Protein AF-0000000085119183 (afdb_homodimer)

InterPro domains:
  IPR004375 NanQ anomerase/TabA/YiaL family [PF04074] (3-161)
  IPR004375 NanQ anomerase/TabA/YiaL family [PTHR34986] (3-162)
  IPR004375 NanQ anomerase/TabA/YiaL family [TIGR00022] (57-162)
  IPR037012 NanQ anomerase/TabA/YiaL superfamily [G3DSA:2.60.120.370] (2-162)

Structure (mmCIF, N/CA/C/O backbone):
data_AF-0000000085119183-model_v1
#
loop_
_entity.id
_entity.type
_entity.pdbx_description
1 polymer 'YhcH/YjgK/YiaL family protein'
#
loop_
_atom_site.group_PDB
_atom_site.id
_atom_site.type_symbol
_atom_site.label_atom_id
_atom_site.label_alt_id
_atom_site.label_comp_id
_atom_site.label_asym_id
_atom_site.label_entity_id
_atom_site.label_seq_id
_atom_site.pdbx_PDB_ins_code
_atom_site.Cartn_x
_atom_site.Cartn_y
_atom_site.Cartn_z
_atom_site.occupancy
_atom_site.B_iso_or_equiv
_atom_site.auth_seq_id
_atom_site.auth_comp_id
_atom_site.auth_asym_id
_atom_site.auth_atom_id
_atom_site.pdbx_PDB_model_num
ATOM 1 N N . MET A 1 1 ? -7.84 -1.041 -0.217 1 66.88 1 MET A N 1
ATOM 2 C CA . MET A 1 1 ? -6.852 -0.739 -1.251 1 66.88 1 MET A CA 1
ATOM 3 C C . MET A 1 1 ? -6.176 0.602 -0.984 1 66.88 1 MET A C 1
ATOM 5 O O . MET A 1 1 ? -6.852 1.617 -0.808 1 66.88 1 MET A O 1
ATOM 9 N N . ALA A 1 2 ? -4.898 0.404 -0.8 1 82.25 2 ALA A N 1
ATOM 10 C CA . ALA A 1 2 ? -4.172 1.622 -0.453 1 82.25 2 ALA A CA 1
ATOM 11 C C . ALA A 1 2 ? -2.967 1.82 -1.368 1 82.25 2 ALA A C 1
ATOM 13 O O . ALA A 1 2 ? -2.549 0.892 -2.064 1 82.25 2 ALA A O 1
ATOM 14 N N . ILE A 1 3 ? -2.699 3.092 -1.597 1 92.38 3 ILE A N 1
ATOM 15 C CA . ILE A 1 3 ? -1.492 3.533 -2.287 1 92.38 3 ILE A CA 1
ATOM 16 C C . ILE A 1 3 ? -0.593 4.297 -1.318 1 92.38 3 ILE A C 1
ATOM 18 O O . ILE A 1 3 ? -1.07 5.141 -0.553 1 92.38 3 ILE A O 1
ATOM 22 N N . PHE A 1 4 ? 0.653 3.982 -1.312 1 95.94 4 PHE A N 1
ATOM 23 C CA . PHE A 1 4 ? 1.51 4.727 -0.396 1 95.94 4 PHE A CA 1
ATOM 24 C C . PHE A 1 4 ? 2.941 4.781 -0.918 1 95.94 4 PHE A C 1
ATOM 26 O O . PHE A 1 4 ? 3.361 3.914 -1.685 1 95.94 4 PHE A O 1
ATOM 33 N N . GLY A 1 5 ? 3.664 5.816 -0.527 1 94.12 5 GLY A N 1
ATOM 34 C CA . GLY A 1 5 ? 5.055 6.016 -0.91 1 94.12 5 GLY A CA 1
ATOM 35 C C . GLY A 1 5 ? 5.438 7.477 -1.027 1 94.12 5 GLY A C 1
ATOM 36 O O . GLY A 1 5 ? 4.754 8.352 -0.487 1 94.12 5 GLY A O 1
ATOM 37 N N . LYS A 1 6 ? 6.617 7.715 -1.656 1 93.12 6 LYS A N 1
ATOM 38 C CA . LYS A 1 6 ? 7.066 9.086 -1.878 1 93.12 6 LYS A CA 1
ATOM 39 C C . LYS A 1 6 ? 6.137 9.82 -2.838 1 93.12 6 LYS A C 1
ATOM 41 O O . LYS A 1 6 ? 5.676 9.25 -3.826 1 93.12 6 LYS A O 1
ATOM 46 N N . TYR A 1 7 ? 5.922 11.039 -2.488 1 91.94 7 TYR A N 1
ATOM 47 C CA . TYR A 1 7 ? 5.082 11.883 -3.332 1 91.94 7 TYR A CA 1
ATOM 48 C C . TYR A 1 7 ? 5.551 11.844 -4.781 1 91.94 7 TYR A C 1
ATOM 50 O O 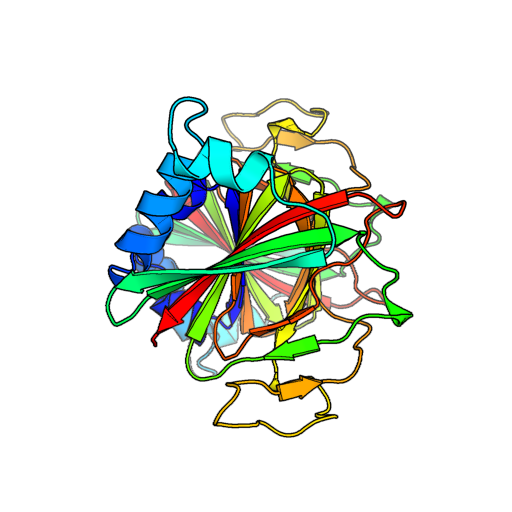. TYR A 1 7 ? 4.742 11.656 -5.695 1 91.94 7 TYR A O 1
ATOM 58 N N . GLU A 1 8 ? 6.867 11.945 -5.012 1 89.56 8 GLU A N 1
ATOM 59 C CA . GLU A 1 8 ? 7.445 12.016 -6.352 1 89.56 8 GLU A CA 1
ATOM 60 C C . GLU A 1 8 ? 7.129 10.758 -7.156 1 89.56 8 GLU A C 1
ATOM 62 O O . GLU A 1 8 ? 6.969 10.82 -8.375 1 89.56 8 GLU A O 1
ATOM 67 N N . ASP A 1 9 ? 7 9.688 -6.48 1 89.5 9 ASP A N 1
ATOM 68 C CA . ASP A 1 9 ? 6.695 8.43 -7.148 1 89.5 9 ASP A CA 1
ATOM 69 C C . ASP A 1 9 ? 5.195 8.289 -7.41 1 89.5 9 ASP A C 1
ATOM 71 O O . ASP A 1 9 ? 4.785 7.934 -8.516 1 89.5 9 ASP A O 1
ATOM 75 N N . ILE A 1 10 ? 4.402 8.617 -6.445 1 90.81 10 ILE A N 1
ATOM 76 C CA . ILE A 1 10 ? 2.961 8.398 -6.496 1 90.81 10 ILE A CA 1
ATOM 77 C C . ILE A 1 10 ? 2.338 9.305 -7.555 1 90.81 10 ILE A C 1
ATOM 79 O O . ILE A 1 10 ? 1.454 8.875 -8.305 1 90.81 10 ILE A O 1
ATOM 83 N N . LYS A 1 11 ? 2.795 10.547 -7.645 1 87.62 11 LYS A N 1
ATOM 84 C CA . LYS A 1 11 ? 2.207 11.5 -8.586 1 87.62 11 LYS A CA 1
ATOM 85 C C . LYS A 1 11 ? 2.328 10.992 -10.023 1 87.62 11 LYS A C 1
ATOM 87 O O . LYS A 1 11 ? 1.499 11.32 -10.875 1 87.62 11 LYS A O 1
ATOM 92 N N . ASN A 1 12 ? 3.312 10.148 -10.281 1 84.94 12 ASN A N 1
ATOM 93 C CA . ASN A 1 12 ? 3.527 9.617 -11.625 1 84.94 12 ASN A CA 1
ATOM 94 C C . ASN A 1 12 ? 2.766 8.312 -11.836 1 84.94 12 ASN A C 1
ATOM 96 O O . ASN A 1 12 ? 2.582 7.875 -12.977 1 84.94 12 ASN A O 1
ATOM 100 N N . GLN A 1 13 ? 2.35 7.73 -10.773 1 85 13 GLN A N 1
ATOM 101 C CA . GLN A 1 13 ? 1.748 6.406 -10.852 1 85 13 GLN A CA 1
ATOM 102 C C . GLN A 1 13 ? 0.225 6.496 -10.898 1 85 13 GLN A C 1
ATOM 104 O O . GLN A 1 13 ? -0.441 5.578 -11.383 1 85 13 GLN A O 1
ATOM 109 N N . ILE A 1 14 ? -0.239 7.539 -10.328 1 82.88 14 ILE A N 1
ATOM 110 C CA . ILE A 1 14 ? -1.691 7.656 -10.266 1 82.88 14 ILE A CA 1
ATOM 111 C C . ILE A 1 14 ? -2.154 8.828 -11.125 1 82.88 14 ILE A C 1
ATOM 113 O O . ILE A 1 14 ? -1.453 9.844 -11.234 1 82.88 14 ILE A O 1
ATOM 117 N N . ASN A 1 15 ? -3.209 8.586 -11.898 1 78.62 15 ASN A N 1
ATOM 118 C CA . ASN A 1 15 ? -3.785 9.648 -12.719 1 78.62 15 ASN A CA 1
ATOM 119 C C . ASN A 1 15 ? -5.234 9.93 -12.328 1 78.62 15 ASN A C 1
ATOM 121 O O . ASN A 1 15 ? -6.16 9.375 -12.922 1 78.62 15 ASN A O 1
ATOM 125 N N . ASN A 1 16 ? -5.426 10.742 -11.422 1 86.5 16 ASN A N 1
ATOM 126 C CA . ASN A 1 16 ? -6.73 11.25 -11.008 1 86.5 16 ASN A CA 1
ATOM 127 C C . ASN A 1 16 ? -6.762 12.773 -10.984 1 86.5 16 ASN A C 1
ATOM 129 O O . ASN A 1 16 ? -6.148 13.391 -10.109 1 86.5 16 ASN A O 1
ATOM 133 N N . PRO A 1 17 ? -7.449 13.32 -11.938 1 90.44 17 PRO A N 1
ATOM 134 C CA . PRO A 1 17 ? -7.477 14.781 -12.031 1 90.44 17 PRO A CA 1
ATOM 135 C C . PRO A 1 17 ? -7.949 15.453 -10.742 1 90.44 17 PRO A C 1
ATOM 137 O O . PRO A 1 17 ? -7.582 16.594 -10.461 1 90.44 17 PRO A O 1
ATOM 140 N N . LYS A 1 18 ? -8.664 14.758 -9.914 1 93.75 18 LYS A N 1
ATOM 141 C CA . LYS A 1 18 ? -9.195 15.328 -8.68 1 93.75 18 LYS A CA 1
ATOM 142 C C . LYS A 1 18 ? -8.094 15.539 -7.648 1 93.75 18 LYS A C 1
ATOM 144 O O . LYS A 1 18 ? -8.297 16.234 -6.652 1 93.75 18 LYS A O 1
ATOM 149 N N . PHE A 1 19 ? -6.945 14.914 -7.875 1 95.44 19 PHE A N 1
ATOM 150 C CA . PHE A 1 19 ? -5.859 15.016 -6.906 1 95.44 19 PHE A CA 1
ATOM 151 C C . PHE A 1 19 ? -4.961 16.203 -7.215 1 95.44 19 PHE A C 1
ATOM 153 O O . PHE A 1 19 ? -4.031 16.5 -6.461 1 95.44 19 PHE A O 1
ATOM 160 N N . GLU A 1 20 ? -5.25 16.906 -8.281 1 94.94 20 GLU A N 1
ATOM 161 C CA . GLU A 1 20 ? -4.355 17.938 -8.781 1 94.94 20 GLU A CA 1
ATOM 162 C C . GLU A 1 20 ? -4.109 19.016 -7.723 1 94.94 20 GLU A C 1
ATOM 164 O O . GLU A 1 20 ? -2.965 19.391 -7.473 1 94.94 20 GLU A O 1
ATOM 169 N N . LYS A 1 21 ? -5.152 19.547 -7.109 1 96.81 21 LYS A N 1
ATOM 170 C CA . LYS A 1 21 ? -5.008 20.609 -6.117 1 96.81 21 LYS A CA 1
ATOM 171 C C . LYS A 1 21 ? -4.234 20.109 -4.898 1 96.81 21 LYS A C 1
ATOM 173 O O . LYS A 1 21 ? -3.391 20.828 -4.355 1 96.81 21 LYS A O 1
ATOM 178 N N . ALA A 1 22 ? -4.551 18.891 -4.465 1 97.75 22 ALA A N 1
ATOM 179 C CA . ALA A 1 22 ? -3.84 18.297 -3.332 1 97.75 22 ALA A CA 1
ATOM 180 C C . ALA A 1 22 ? -2.35 18.172 -3.635 1 97.75 22 ALA A C 1
ATOM 182 O O . ALA A 1 22 ? -1.507 18.562 -2.824 1 97.75 22 ALA A O 1
ATOM 183 N N . PHE A 1 23 ? -2.012 17.656 -4.789 1 96.56 23 PHE A N 1
ATOM 184 C CA . PHE A 1 23 ? -0.624 17.422 -5.172 1 96.56 23 PHE A CA 1
ATOM 185 C C . PHE A 1 23 ? 0.119 18.75 -5.348 1 96.56 23 PHE A C 1
ATOM 187 O O . PHE A 1 23 ? 1.287 18.859 -4.973 1 96.56 23 PHE A O 1
ATOM 194 N N . SER A 1 24 ? -0.551 19.719 -5.914 1 96.69 24 SER A N 1
ATOM 195 C CA . SER A 1 24 ? 0.048 21.047 -6.016 1 96.69 24 SER A CA 1
ATOM 196 C C . SER A 1 24 ? 0.367 21.609 -4.637 1 96.69 24 SER A C 1
ATOM 198 O O . SER A 1 24 ? 1.411 22.234 -4.445 1 96.69 24 SER A O 1
ATOM 200 N N . TYR A 1 25 ? -0.574 21.453 -3.715 1 98.38 25 TYR A N 1
ATOM 201 C CA . TYR A 1 25 ? -0.356 21.938 -2.355 1 98.38 25 TYR A CA 1
ATOM 202 C C . TYR A 1 25 ? 0.803 21.203 -1.693 1 98.38 25 TYR A C 1
ATOM 204 O O . TYR A 1 25 ? 1.608 21.797 -0.985 1 98.38 25 TYR A O 1
ATOM 212 N N . ILE A 1 26 ? 0.923 19.891 -1.881 1 98.06 26 ILE A N 1
ATOM 213 C CA . ILE A 1 26 ? 2.018 19.094 -1.334 1 98.06 26 ILE A CA 1
ATOM 214 C C . ILE A 1 26 ? 3.352 19.625 -1.851 1 98.06 26 ILE A C 1
ATOM 216 O O . ILE A 1 26 ? 4.328 19.703 -1.102 1 98.06 26 ILE A O 1
ATOM 220 N N . GLN A 1 27 ? 3.4 20 -3.115 1 97.44 27 GLN A N 1
ATOM 221 C CA . GLN A 1 27 ? 4.609 20.594 -3.672 1 97.44 27 GLN A CA 1
ATOM 222 C C . GLN A 1 27 ? 5.012 21.844 -2.9 1 97.44 27 GLN A C 1
ATOM 224 O O . GLN A 1 27 ? 6.195 22.078 -2.648 1 97.44 27 GLN A O 1
ATOM 229 N N . LYS A 1 28 ? 4.051 22.641 -2.592 1 98.38 28 LYS A N 1
ATOM 230 C CA . LYS A 1 28 ? 4.32 23.844 -1.801 1 98.38 28 LYS A CA 1
ATOM 231 C C . LYS A 1 28 ? 4.816 23.469 -0.404 1 98.38 28 LYS A C 1
ATOM 233 O O . LYS A 1 28 ? 5.656 24.172 0.164 1 98.38 28 LYS A O 1
ATOM 238 N N . LEU A 1 29 ? 4.301 22.375 0.158 1 98.44 29 LEU A N 1
ATOM 239 C CA . LEU A 1 29 ? 4.715 21.938 1.484 1 98.44 29 LEU A CA 1
ATOM 240 C C . LEU A 1 29 ? 6.148 21.406 1.46 1 98.44 29 LEU A C 1
ATOM 242 O O . LEU A 1 29 ? 6.777 21.266 2.51 1 98.44 29 LEU A O 1
ATOM 246 N N . GLN A 1 30 ? 6.652 21.094 0.279 1 97.81 30 GLN A N 1
ATOM 247 C CA . GLN A 1 30 ? 8.016 20.562 0.157 1 97.81 30 GLN A CA 1
ATOM 248 C C . GLN A 1 30 ? 9 21.688 -0.166 1 97.81 30 GLN A C 1
ATOM 250 O O . GLN A 1 30 ? 10.211 21.484 -0.148 1 97.81 30 GLN A O 1
ATOM 255 N N . ASP A 1 31 ? 8.492 22.891 -0.524 1 97.94 31 ASP A N 1
ATOM 256 C CA . ASP A 1 31 ? 9.305 24.062 -0.823 1 97.94 31 ASP A CA 1
ATOM 257 C C . ASP A 1 31 ? 9.5 24.922 0.423 1 97.94 31 ASP A C 1
ATOM 259 O O . ASP A 1 31 ? 8.602 25.672 0.812 1 97.94 31 ASP A O 1
ATOM 263 N N . LYS A 1 32 ? 10.703 24.969 0.969 1 97.5 32 LYS A N 1
ATOM 264 C CA . LYS A 1 32 ? 11.016 25.625 2.236 1 97.5 32 LYS A CA 1
ATOM 265 C C . LYS A 1 32 ? 10.758 27.125 2.152 1 97.5 32 LYS A C 1
ATOM 267 O O . LYS A 1 32 ? 10.617 27.797 3.18 1 97.5 32 LYS A O 1
ATOM 272 N N . SER A 1 33 ? 10.711 27.609 0.88 1 97.94 33 SER A N 1
ATOM 273 C CA . SER A 1 33 ? 10.531 29.047 0.697 1 97.94 33 SER A CA 1
ATOM 274 C C . SER A 1 33 ? 9.055 29.406 0.605 1 97.94 33 SER A C 1
ATOM 276 O O . SER A 1 33 ? 8.695 30.594 0.64 1 97.94 33 SER A O 1
ATOM 278 N N . SER A 1 34 ? 8.164 28.438 0.535 1 98.31 34 SER A N 1
ATOM 279 C CA . SER A 1 34 ? 6.738 28.703 0.349 1 98.31 34 SER A CA 1
ATOM 280 C C . SER A 1 34 ? 6.082 29.125 1.659 1 98.31 34 SER A C 1
ATOM 282 O O . SER A 1 34 ? 6.551 28.766 2.74 1 98.31 34 SER A O 1
ATOM 284 N N . LYS A 1 35 ? 4.969 29.859 1.563 1 97.94 35 LYS A N 1
ATOM 285 C CA . LYS A 1 35 ? 4.184 30.25 2.73 1 97.94 35 LYS A CA 1
ATOM 286 C C . LYS A 1 35 ? 3.537 29.047 3.391 1 97.94 35 LYS A C 1
ATOM 288 O O . LYS A 1 35 ? 3.408 28.984 4.613 1 97.94 35 LYS A O 1
ATOM 293 N N . GLU A 1 36 ? 3.047 28.078 2.621 1 98.06 36 GLU A N 1
ATOM 294 C CA . GLU A 1 36 ? 2.434 26.859 3.131 1 98.06 36 GLU A CA 1
ATOM 295 C C . GLU A 1 36 ? 3.404 26.078 4.012 1 98.06 36 GLU A C 1
ATOM 297 O O . GLU A 1 36 ? 3.031 25.594 5.09 1 98.06 36 GLU A O 1
ATOM 302 N N . TYR A 1 37 ? 4.684 25.891 3.545 1 98.38 37 TYR A N 1
ATOM 303 C CA . TYR A 1 37 ? 5.707 25.203 4.328 1 98.38 37 TYR A CA 1
ATOM 304 C C . TYR A 1 37 ? 5.922 25.906 5.668 1 98.38 37 TYR A C 1
ATOM 306 O O . TYR A 1 37 ? 5.914 25.25 6.719 1 98.38 37 TYR A O 1
ATOM 314 N N . LYS A 1 38 ? 6.098 27.25 5.621 1 97.81 38 LYS A N 1
ATOM 315 C CA . LYS A 1 38 ? 6.371 28.031 6.828 1 97.81 38 LYS A CA 1
ATOM 316 C C . LYS A 1 38 ? 5.207 27.953 7.809 1 97.81 38 LYS A C 1
ATOM 318 O O . LYS A 1 38 ? 5.414 27.859 9.023 1 97.81 38 LYS A O 1
ATOM 323 N N . SER A 1 39 ? 4.039 27.969 7.285 1 97.31 39 SER A N 1
ATOM 324 C CA . SER A 1 39 ? 2.85 27.859 8.125 1 97.31 39 SER A CA 1
ATOM 325 C C . SER A 1 39 ? 2.787 26.516 8.836 1 97.31 39 SER A C 1
ATOM 327 O O . SER A 1 39 ? 2.586 26.469 10.055 1 97.31 39 SER A O 1
ATOM 329 N N . LEU A 1 40 ? 2.961 25.453 8.133 1 98.06 40 LEU A N 1
ATOM 330 C CA . LEU A 1 40 ? 2.824 24.109 8.695 1 98.06 40 LEU A CA 1
ATOM 331 C C . LEU A 1 40 ? 3.965 23.812 9.664 1 98.06 40 LEU A C 1
ATOM 333 O O . LEU A 1 40 ? 3.766 23.141 10.672 1 98.06 40 LEU A O 1
ATOM 337 N N . GLU A 1 41 ? 5.113 24.297 9.367 1 96.88 41 GLU A N 1
ATOM 338 C CA . GLU A 1 41 ? 6.27 24.062 10.227 1 96.88 41 GLU A CA 1
ATOM 339 C C . GLU A 1 41 ? 6.047 24.656 11.617 1 96.88 41 GLU A C 1
ATOM 341 O O . GLU A 1 41 ? 6.594 24.156 12.602 1 96.88 41 GLU A O 1
ATOM 346 N N . ASN A 1 42 ? 5.227 25.672 11.711 1 96.94 42 ASN A N 1
ATOM 347 C CA . ASN A 1 42 ? 5.031 26.406 12.961 1 96.94 42 ASN A CA 1
ATOM 348 C C . ASN A 1 42 ? 3.771 25.953 13.688 1 96.94 42 ASN A C 1
ATOM 350 O O . ASN A 1 42 ? 3.408 26.516 14.719 1 96.94 42 ASN A O 1
ATOM 354 N N . ILE A 1 43 ? 3.164 24.984 13.156 1 98 43 ILE A N 1
ATOM 355 C CA . ILE A 1 43 ? 1.942 24.5 13.781 1 98 43 ILE A CA 1
ATOM 356 C C . ILE A 1 43 ? 2.264 23.922 15.164 1 98 43 ILE A C 1
ATOM 358 O O . ILE A 1 43 ? 3.328 23.344 15.367 1 98 43 ILE A O 1
ATOM 362 N N . LYS A 1 44 ? 1.326 24.047 16.141 1 97.88 44 LYS A N 1
ATOM 363 C CA . LYS A 1 44 ? 1.527 23.562 17.5 1 97.88 44 LYS A CA 1
ATOM 364 C C . LYS A 1 44 ? 0.776 22.25 17.734 1 97.88 44 LYS A C 1
ATOM 366 O O . LYS A 1 44 ? -0.271 22.016 17.125 1 97.88 44 LYS A O 1
ATOM 371 N N . ILE A 1 45 ? 1.359 21.484 18.578 1 97.81 45 ILE A N 1
ATOM 372 C CA . ILE A 1 45 ? 0.703 20.234 18.938 1 97.81 45 ILE A CA 1
ATOM 373 C C . ILE A 1 45 ? -0.726 20.516 19.406 1 97.81 45 ILE A C 1
ATOM 375 O O . ILE A 1 45 ? -0.958 21.406 20.203 1 97.81 45 ILE A O 1
ATOM 379 N N . GLY A 1 46 ? -1.605 19.766 18.875 1 97.31 46 GLY A N 1
ATOM 380 C CA . GLY A 1 46 ? -3.004 19.922 19.234 1 97.31 46 GLY A CA 1
ATOM 381 C C . GLY A 1 46 ? -3.787 20.766 18.234 1 97.31 46 GLY A C 1
ATOM 382 O O . GLY A 1 46 ? -5.02 20.734 18.234 1 97.31 46 GLY A O 1
ATOM 383 N N . ASP A 1 47 ? -3.119 21.422 17.406 1 95.88 47 ASP A N 1
ATOM 384 C CA . ASP A 1 47 ? -3.783 22.234 16.391 1 95.88 47 ASP A CA 1
ATOM 385 C C . ASP A 1 47 ? -4.363 21.359 15.281 1 95.88 47 ASP A C 1
ATOM 387 O O . ASP A 1 47 ? -3.828 20.297 14.977 1 95.88 47 ASP A O 1
ATOM 391 N N . CYS A 1 48 ? -5.438 21.797 14.688 1 96.5 48 CYS A N 1
ATOM 392 C CA . CYS A 1 48 ? -6.031 21.281 13.453 1 96.5 48 CYS A CA 1
ATOM 393 C C . CYS A 1 48 ? -6.598 22.422 12.617 1 96.5 48 CYS A C 1
ATOM 395 O O . CYS A 1 48 ? -7.719 22.875 12.852 1 96.5 48 CYS A O 1
ATOM 397 N N . ASN A 1 49 ? -5.863 22.844 11.633 1 97.81 49 ASN A N 1
ATOM 398 C CA . ASN A 1 49 ? -6.258 23.953 10.766 1 97.81 49 ASN A CA 1
ATOM 399 C C . ASN A 1 49 ? -6.887 23.453 9.469 1 97.81 49 ASN A C 1
ATOM 401 O O . ASN A 1 49 ? -6.277 22.656 8.742 1 97.81 49 ASN A O 1
ATOM 405 N N . LYS A 1 50 ? -8.047 23.922 9.188 1 98.12 50 LYS A N 1
ATOM 406 C CA . LYS A 1 50 ? -8.711 23.578 7.934 1 98.12 50 LYS A CA 1
ATOM 407 C C . LYS A 1 50 ? -8.492 24.672 6.883 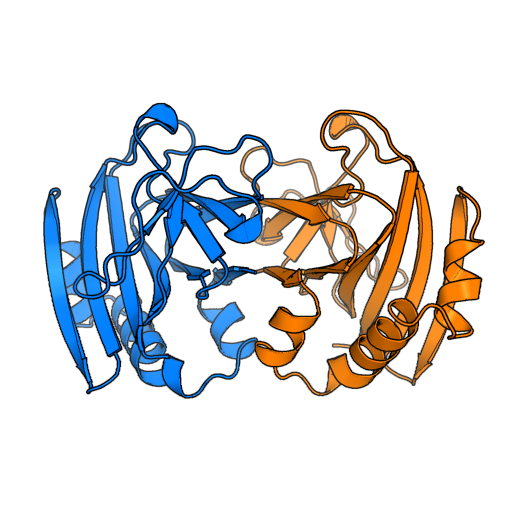1 98.12 50 LYS A C 1
ATOM 409 O O . LYS A 1 50 ? -8.758 25.844 7.133 1 98.12 50 LYS A O 1
ATOM 414 N N . ILE A 1 51 ? -7.965 24.297 5.781 1 98.19 51 ILE A N 1
ATOM 415 C CA . ILE A 1 51 ? -7.762 25.188 4.648 1 98.19 51 ILE A CA 1
ATOM 416 C C . ILE A 1 51 ? -8.523 24.672 3.434 1 98.19 51 ILE A C 1
ATOM 418 O O . ILE A 1 51 ? -8.266 23.562 2.969 1 98.19 51 ILE A O 1
ATOM 422 N N . VAL A 1 52 ? -9.438 25.438 2.869 1 98.44 52 VAL A N 1
ATOM 423 C CA . VAL A 1 52 ? -10.188 25.062 1.675 1 98.44 52 VAL A CA 1
ATOM 424 C C . VAL A 1 52 ? -9.367 25.391 0.427 1 98.44 52 VAL A C 1
ATOM 426 O O . VAL A 1 52 ? -8.93 26.531 0.244 1 98.44 52 VAL A O 1
ATOM 429 N N . LEU A 1 53 ? -9.148 24.375 -0.407 1 98.06 53 LEU A N 1
ATOM 430 C CA . LEU A 1 53 ? -8.359 24.578 -1.618 1 98.06 53 LEU A CA 1
ATOM 431 C C . LEU A 1 53 ? -9.258 24.891 -2.811 1 98.06 53 LEU A C 1
ATOM 433 O O . LEU A 1 53 ? -8.898 25.703 -3.666 1 98.06 53 LEU A O 1
ATOM 437 N N . ASP A 1 54 ? -10.422 24.219 -2.912 1 96.81 54 ASP A N 1
ATOM 438 C CA . ASP A 1 54 ? -11.484 24.5 -3.871 1 96.81 54 ASP A CA 1
ATOM 439 C C . ASP A 1 54 ? -12.789 23.828 -3.453 1 96.81 54 ASP A C 1
ATOM 441 O O . ASP A 1 54 ? -12.953 23.453 -2.289 1 96.81 54 ASP A O 1
ATOM 445 N N . GLU A 1 55 ? -13.734 23.75 -4.363 1 95.94 55 GLU A N 1
ATOM 446 C CA . GLU A 1 55 ? -15.062 23.234 -4.031 1 95.94 55 GLU A CA 1
ATOM 447 C C . GLU A 1 55 ? -15.008 21.75 -3.689 1 95.94 55 GLU A C 1
ATOM 449 O O . GLU A 1 55 ? -15.883 21.234 -2.984 1 95.94 55 GLU A O 1
ATOM 454 N N . SER A 1 56 ? -13.914 21.078 -4.043 1 96.88 56 SER A N 1
ATOM 455 C CA . SER A 1 56 ? -13.922 19.625 -3.916 1 96.88 56 SER A CA 1
ATOM 456 C C . SER A 1 56 ? -12.758 19.141 -3.057 1 96.88 56 SER A C 1
ATOM 458 O O . SER A 1 56 ? -12.555 17.938 -2.893 1 96.88 56 SER A O 1
ATOM 460 N N . CYS A 1 57 ? -12.031 20.125 -2.551 1 98.38 57 CYS A N 1
ATOM 461 C CA . CYS A 1 57 ? -10.828 19.688 -1.843 1 98.38 57 CYS A CA 1
ATOM 462 C C . CYS A 1 57 ? -10.492 20.656 -0.714 1 98.38 57 CYS A C 1
ATOM 464 O O . CYS A 1 57 ? -10.523 21.875 -0.902 1 98.38 57 CYS A O 1
ATOM 466 N N . PHE A 1 58 ? -10.227 20.125 0.476 1 98.62 58 PHE A N 1
ATOM 467 C CA . PHE A 1 58 ? -9.672 20.906 1.576 1 98.62 58 PHE A CA 1
ATOM 468 C C . PHE A 1 58 ? -8.586 20.125 2.299 1 98.62 58 PHE A C 1
ATOM 470 O O . PHE A 1 58 ? -8.43 18.906 2.084 1 98.62 58 PHE A O 1
ATOM 477 N N . VAL A 1 59 ? -7.805 20.812 3.09 1 98.62 59 VAL A N 1
ATOM 478 C CA . VAL A 1 59 ? -6.703 20.188 3.803 1 98.62 59 VAL A CA 1
ATOM 479 C C . VAL A 1 59 ? -6.824 20.469 5.297 1 98.62 59 VAL A C 1
ATOM 481 O O . VAL A 1 59 ? -7.203 21.562 5.699 1 98.62 59 VAL A O 1
ATOM 484 N N . LEU A 1 60 ? -6.648 19.438 6.129 1 98.56 60 LEU A N 1
ATOM 485 C CA . LEU A 1 60 ? -6.508 19.547 7.578 1 98.56 60 LEU A CA 1
ATOM 486 C C . LEU A 1 60 ? -5.047 19.422 7.992 1 98.56 60 LEU A C 1
ATOM 488 O O . LEU A 1 60 ? -4.453 18.359 7.906 1 98.56 60 LEU A O 1
ATOM 492 N N . GLU A 1 61 ? -4.484 20.531 8.43 1 98.62 61 GLU A N 1
ATOM 493 C CA . GLU A 1 61 ? -3.121 20.547 8.961 1 98.62 61 GLU A CA 1
ATOM 494 C C . GLU A 1 61 ? -3.107 20.281 10.461 1 98.62 61 GLU A C 1
ATOM 496 O O . GLU A 1 61 ? -3.773 20.969 11.234 1 98.62 61 GLU A O 1
ATOM 501 N N . GLN A 1 62 ? -2.312 19.297 10.789 1 98.44 62 GLN A N 1
ATOM 502 C CA . GLN A 1 62 ? -2.387 18.844 12.18 1 98.44 62 GLN A CA 1
ATOM 503 C C . GLN A 1 62 ? -0.996 18.547 12.734 1 98.44 62 GLN A C 1
ATOM 505 O O . GLN A 1 62 ? -0.097 18.141 12 1 98.44 62 GLN A O 1
ATOM 510 N N . ALA A 1 63 ? -0.831 18.781 14.039 1 98.62 63 ALA A N 1
ATOM 511 C CA . ALA A 1 63 ? 0.325 18.344 14.82 1 98.62 63 ALA A CA 1
ATOM 512 C C . ALA A 1 63 ? -0.111 17.625 16.094 1 98.62 63 ALA A C 1
ATOM 514 O O . ALA A 1 63 ? -1.027 18.078 16.781 1 98.62 63 ALA A O 1
ATOM 515 N N . TYR A 1 64 ? 0.477 16.516 16.359 1 98.5 64 TYR A N 1
ATOM 516 C CA . TYR A 1 64 ? 0.127 15.68 17.516 1 98.5 64 TYR A CA 1
ATOM 517 C C . TYR A 1 64 ? 1.283 14.766 17.891 1 98.5 64 TYR A C 1
ATOM 519 O O . TYR A 1 64 ? 2.352 14.812 17.281 1 98.5 64 TYR A O 1
ATOM 527 N N . VAL A 1 65 ? 1.112 14.039 18.953 1 98.56 65 VAL A N 1
ATOM 528 C CA . VAL A 1 65 ? 2.045 12.992 19.359 1 98.56 65 VAL A CA 1
ATOM 529 C C . VAL A 1 65 ? 1.472 11.625 19.016 1 98.56 65 VAL A C 1
ATOM 531 O O . VAL A 1 65 ? 0.314 11.328 19.328 1 98.56 65 VAL A O 1
ATOM 534 N N . SER A 1 66 ? 2.227 10.828 18.25 1 98.56 66 SER A N 1
ATOM 535 C CA . SER A 1 66 ? 1.753 9.492 17.891 1 98.56 66 SER A CA 1
ATOM 536 C C . SER A 1 66 ? 1.385 8.688 19.125 1 98.56 66 SER A C 1
ATOM 538 O O . SER A 1 66 ? 1.796 9.023 20.234 1 98.56 66 SER A O 1
ATOM 540 N N . LYS A 1 67 ? 0.613 7.691 18.938 1 98.19 67 LYS A N 1
ATOM 541 C CA . LYS A 1 67 ? -0.024 7.016 20.062 1 98.19 67 LYS A CA 1
ATOM 542 C C . LYS A 1 67 ? 0.21 5.508 20 1 98.19 67 LYS A C 1
ATOM 544 O O . LYS A 1 67 ? 0.661 4.984 18.984 1 98.19 67 LYS A O 1
ATOM 549 N N . ASP A 1 68 ? -0.12 4.82 21.141 1 97.69 68 ASP A N 1
ATOM 550 C CA . ASP A 1 68 ? -0.179 3.361 21.172 1 97.69 68 ASP A CA 1
ATOM 551 C C . ASP A 1 68 ? -1.381 2.846 20.375 1 97.69 68 ASP A C 1
ATOM 553 O O . ASP A 1 68 ? -2.43 3.492 20.344 1 97.69 68 ASP A O 1
ATOM 557 N N . LYS A 1 69 ? -1.214 1.679 19.828 1 96.56 69 LYS A N 1
ATOM 558 C CA . LYS A 1 69 ? -2.268 1.083 19.016 1 96.56 69 LYS A CA 1
ATOM 559 C C . LYS A 1 69 ? -3.572 0.972 19.797 1 96.56 69 LYS A C 1
ATOM 561 O O . LYS A 1 69 ? -4.652 1.182 19.234 1 96.56 69 LYS A O 1
ATOM 566 N N . LYS A 1 70 ? -3.496 0.598 21.047 1 95.5 70 LYS A N 1
ATOM 567 C CA . LYS A 1 70 ? -4.68 0.398 21.891 1 95.5 70 LYS A CA 1
ATOM 568 C C . LYS A 1 70 ? -5.492 1.684 22 1 95.5 70 LYS A C 1
ATOM 570 O O . LYS A 1 70 ? -6.68 1.645 22.328 1 95.5 70 LYS A O 1
ATOM 575 N N . ASP A 1 71 ? -4.883 2.82 21.812 1 96.12 71 ASP A N 1
ATOM 576 C CA . ASP A 1 71 ? -5.547 4.113 21.938 1 96.12 71 ASP A CA 1
ATOM 577 C C . ASP A 1 71 ? -6.043 4.621 20.594 1 96.12 71 ASP A C 1
ATOM 579 O O . ASP A 1 71 ? -6.504 5.762 20.484 1 96.12 71 ASP A O 1
ATOM 583 N N . CYS A 1 72 ? -5.918 3.838 19.547 1 96.5 72 CYS A N 1
ATOM 584 C CA . CYS A 1 72 ? -6.344 4.199 18.203 1 96.5 72 CYS A CA 1
ATOM 585 C C . CYS A 1 72 ? -7.48 3.301 17.719 1 96.5 72 CYS A C 1
ATOM 587 O O . CYS A 1 72 ? -7.879 2.373 18.422 1 96.5 72 CYS A O 1
ATOM 589 N N . PHE A 1 73 ? -8.031 3.637 16.562 1 96.62 73 PHE A N 1
ATOM 590 C CA . PHE A 1 73 ? -9.125 2.875 15.969 1 96.62 73 PHE A CA 1
ATOM 591 C C . PHE A 1 73 ? -9.156 3.057 14.453 1 96.62 73 PHE A C 1
ATOM 593 O O . PHE A 1 73 ? -8.578 4.012 13.93 1 96.62 73 PHE A O 1
ATOM 600 N N . PHE A 1 74 ? -9.82 2.127 13.789 1 98.25 74 PHE A N 1
ATOM 601 C CA . PHE A 1 74 ? -10.047 2.266 12.359 1 98.25 74 PHE A CA 1
ATOM 602 C C . PHE A 1 74 ? -11.188 3.234 12.078 1 98.25 74 PHE A C 1
ATOM 604 O O . PHE A 1 74 ? -12.211 3.215 12.766 1 98.25 74 PHE A O 1
ATOM 611 N N . GLU A 1 75 ? -11.008 4.043 11.133 1 98.31 75 GLU A N 1
ATOM 612 C CA . GLU A 1 75 ? -12.055 4.93 10.633 1 98.31 75 GLU A CA 1
ATOM 613 C C . GLU A 1 75 ? -12.234 4.781 9.125 1 98.31 75 GLU A C 1
ATOM 615 O O . GLU A 1 75 ? -11.312 4.34 8.422 1 98.31 75 GLU A O 1
ATOM 620 N N . SER A 1 76 ? -13.344 5.133 8.617 1 97.94 76 SER A N 1
ATOM 621 C CA . SER A 1 76 ? -13.609 5.145 7.18 1 97.94 76 SER A CA 1
ATOM 622 C C . SER A 1 76 ? -14.461 6.348 6.785 1 97.94 76 SER A C 1
ATOM 624 O O . SER A 1 76 ? -15.094 6.973 7.641 1 97.94 76 SER A O 1
ATOM 626 N N . HIS A 1 77 ? -14.367 6.703 5.574 1 97.94 77 HIS A N 1
ATOM 627 C CA . HIS A 1 77 ? -15.094 7.828 4.988 1 97.94 77 HIS A CA 1
ATOM 628 C C . HIS A 1 77 ? -15.797 7.418 3.701 1 97.94 77 HIS A C 1
ATOM 630 O O . HIS A 1 77 ? -15.352 6.504 3.006 1 97.94 77 HIS A O 1
ATOM 636 N N . LYS A 1 78 ? -16.922 8.109 3.383 1 97.31 78 LYS A N 1
ATOM 637 C CA . LYS A 1 78 ? -17.672 7.789 2.168 1 97.31 78 LYS A CA 1
ATOM 638 C C . LYS A 1 78 ? -17.641 8.953 1.186 1 97.31 78 LYS A C 1
ATOM 640 O O . LYS A 1 78 ? -17.719 8.75 -0.029 1 97.31 78 LYS A O 1
ATOM 645 N N . LYS A 1 79 ? -17.5 10.148 1.678 1 97.75 79 LYS A N 1
ATOM 646 C CA . LYS A 1 79 ? -17.641 11.336 0.845 1 97.75 79 LYS A CA 1
ATOM 647 C C . LYS A 1 79 ? -16.297 11.805 0.316 1 97.75 79 LYS A C 1
ATOM 649 O O . LYS A 1 79 ? -16.219 12.453 -0.73 1 97.75 79 LYS A O 1
ATOM 654 N N . TYR A 1 80 ? -15.234 11.445 1.012 1 97.81 80 TYR A N 1
ATOM 655 C CA . TYR A 1 80 ? -13.922 11.969 0.657 1 97.81 80 TYR A CA 1
ATOM 656 C C . TYR A 1 80 ? -12.883 10.859 0.594 1 97.81 80 TYR A C 1
ATOM 658 O O . TYR A 1 80 ? -12.93 9.914 1.383 1 97.81 80 TYR A O 1
ATOM 666 N N . ILE A 1 81 ? -12.016 10.961 -0.369 1 97.06 81 ILE A N 1
ATOM 667 C CA . ILE A 1 81 ? -10.734 10.25 -0.342 1 97.06 81 ILE A CA 1
ATOM 668 C C . ILE A 1 81 ? -9.766 10.977 0.582 1 97.06 81 ILE A C 1
ATOM 670 O O . ILE A 1 81 ? -9.68 12.211 0.564 1 97.06 81 ILE A O 1
ATOM 674 N N . ASP A 1 82 ? -9.062 10.219 1.4 1 98.25 82 ASP A N 1
ATOM 675 C CA . ASP A 1 82 ? -8.047 10.797 2.268 1 98.25 82 ASP A CA 1
ATOM 676 C C . ASP A 1 82 ? -6.652 10.648 1.657 1 98.25 82 ASP A C 1
ATOM 678 O O . ASP A 1 82 ? -6.211 9.539 1.366 1 98.25 82 ASP A O 1
ATOM 682 N N . ILE A 1 83 ? -5.98 11.719 1.427 1 98.06 83 ILE A N 1
ATOM 683 C CA . ILE A 1 83 ? -4.543 11.711 1.188 1 98.06 83 ILE A CA 1
ATOM 684 C C . ILE A 1 83 ? -3.809 12.18 2.441 1 98.06 83 ILE A C 1
ATOM 686 O O . ILE A 1 83 ? -3.91 13.344 2.83 1 98.06 83 ILE A O 1
ATOM 690 N N . GLN A 1 84 ? -3.119 11.297 3.096 1 98.56 84 GLN A N 1
ATOM 691 C CA . GLN A 1 84 ? -2.387 11.609 4.32 1 98.56 84 GLN A CA 1
ATOM 692 C C . GLN A 1 84 ? -0.901 11.805 4.035 1 98.56 84 GLN A C 1
ATOM 694 O O . GLN A 1 84 ? -0.185 10.852 3.742 1 98.56 84 GLN A O 1
ATOM 699 N N . TYR A 1 85 ? -0.464 13.016 4.156 1 98.62 85 TYR A N 1
ATOM 700 C CA . TYR A 1 85 ? 0.915 13.398 3.871 1 98.62 85 TYR A CA 1
ATOM 701 C C . TYR A 1 85 ? 1.665 13.742 5.152 1 98.62 85 TYR A C 1
ATOM 703 O O . TYR A 1 85 ? 1.252 14.625 5.902 1 98.62 85 TYR A O 1
ATOM 711 N N . ILE A 1 86 ? 2.832 13.047 5.398 1 98.75 86 ILE A N 1
ATOM 712 C CA . ILE A 1 86 ? 3.635 13.336 6.582 1 98.75 86 ILE A CA 1
ATOM 713 C C . ILE A 1 86 ? 4.637 14.445 6.266 1 98.75 86 ILE A C 1
ATOM 715 O O . ILE A 1 86 ? 5.496 14.281 5.398 1 98.75 86 ILE A O 1
ATOM 719 N N . PHE A 1 87 ? 4.48 15.531 6.953 1 98.69 87 PHE A N 1
ATOM 720 C CA . PHE A 1 87 ? 5.383 16.672 6.809 1 98.69 87 PHE A CA 1
ATOM 721 C C . PHE A 1 87 ? 6.594 16.516 7.723 1 98.69 87 PHE A C 1
ATOM 723 O O . PHE A 1 87 ? 7.719 16.828 7.324 1 98.69 87 PHE A O 1
ATOM 730 N N . TYR A 1 88 ? 6.383 16.094 8.93 1 98.56 88 TYR A N 1
ATOM 731 C CA . TYR A 1 88 ? 7.434 15.859 9.914 1 98.56 88 TYR A CA 1
ATOM 732 C C . TYR A 1 88 ? 7.125 14.633 10.766 1 98.56 88 TYR A C 1
ATOM 734 O O . TYR A 1 88 ? 5.996 14.461 11.227 1 98.56 88 TYR A O 1
ATOM 742 N N . GLY A 1 89 ? 8.195 13.773 10.984 1 98 89 GLY A N 1
ATOM 743 C CA . GLY A 1 89 ? 8.039 12.594 11.812 1 98 89 GLY A CA 1
ATOM 744 C C . GLY A 1 89 ? 7.77 11.328 11.016 1 98 89 GLY A C 1
ATOM 745 O O . GLY A 1 89 ? 7.949 11.312 9.797 1 98 89 GLY A O 1
ATOM 746 N N . THR A 1 90 ? 7.531 10.219 11.727 1 98.06 90 THR A N 1
ATOM 747 C CA . THR A 1 90 ? 7.223 8.914 11.164 1 98.06 90 THR A CA 1
ATOM 748 C C . THR A 1 90 ? 6.098 8.242 11.945 1 98.06 90 THR A C 1
ATOM 750 O O . THR A 1 90 ? 6.102 8.25 13.18 1 98.06 90 THR A O 1
ATOM 753 N N . GLU A 1 91 ? 5.16 7.664 11.219 1 98.38 91 GLU A N 1
ATOM 754 C CA . GLU A 1 91 ? 4.125 6.918 11.922 1 98.38 91 GLU A CA 1
ATOM 755 C C . GLU A 1 91 ? 3.688 5.688 11.133 1 98.38 91 GLU A C 1
ATOM 757 O O . GLU A 1 91 ? 4.02 5.555 9.953 1 98.38 91 GLU A O 1
ATOM 762 N N . ILE A 1 92 ? 3.039 4.797 11.82 1 98.12 92 ILE A N 1
ATOM 763 C CA . ILE A 1 92 ? 2.385 3.652 11.203 1 98.12 92 ILE A CA 1
ATOM 764 C C . ILE A 1 92 ? 0.916 3.975 10.945 1 98.12 92 ILE A C 1
ATOM 766 O O . ILE A 1 92 ? 0.254 4.602 11.773 1 98.12 92 ILE A O 1
ATOM 770 N N . MET A 1 93 ? 0.432 3.625 9.789 1 98.19 93 MET A N 1
ATOM 771 C CA . MET A 1 93 ? -0.988 3.621 9.453 1 98.19 93 MET A CA 1
ATOM 772 C C . MET A 1 93 ? -1.445 2.227 9.039 1 98.19 93 MET A C 1
ATOM 774 O O . MET A 1 93 ? -0.929 1.66 8.07 1 98.19 93 MET A O 1
ATOM 778 N N . GLU A 1 94 ? -2.373 1.717 9.773 1 98.12 94 GLU A N 1
ATOM 779 C CA . GLU A 1 94 ? -2.91 0.424 9.359 1 98.12 94 GLU A CA 1
ATOM 780 C C . GLU A 1 94 ? -4.129 0.594 8.453 1 98.12 94 GLU A C 1
ATOM 782 O O . GLU A 1 94 ? -4.844 1.593 8.547 1 98.12 94 GLU A O 1
ATOM 787 N N . VAL A 1 95 ? -4.312 -0.335 7.582 1 97.81 95 VAL A N 1
ATOM 788 C CA . VAL A 1 95 ? -5.422 -0.258 6.633 1 97.81 95 VAL A CA 1
ATOM 789 C C . VAL A 1 95 ? -6.043 -1.641 6.457 1 97.81 95 VAL A C 1
ATOM 791 O O . VAL A 1 95 ? -5.34 -2.652 6.461 1 97.81 95 VAL A O 1
ATOM 794 N N . GLU A 1 96 ? -7.297 -1.661 6.344 1 96.75 96 GLU A N 1
ATOM 795 C CA . GLU A 1 96 ? -8.086 -2.869 6.141 1 96.75 96 GLU A CA 1
ATOM 796 C C . GLU A 1 96 ? -9.383 -2.562 5.391 1 96.75 96 GLU A C 1
ATOM 798 O O . GLU A 1 96 ? -9.906 -1.448 5.473 1 96.75 96 GLU A O 1
ATOM 803 N N . ASN A 1 97 ? -9.812 -3.541 4.57 1 95.62 97 ASN A N 1
ATOM 804 C CA . ASN A 1 97 ? -11.109 -3.373 3.924 1 95.62 97 ASN A CA 1
ATOM 805 C C . ASN A 1 97 ? -12.227 -3.232 4.949 1 95.62 97 ASN A C 1
ATOM 807 O O . ASN A 1 97 ? -12.297 -4.004 5.906 1 95.62 97 ASN A O 1
ATOM 811 N N . ILE A 1 98 ? -13.109 -2.332 4.734 1 95.94 98 ILE A N 1
ATOM 812 C CA . ILE A 1 98 ? -14.18 -2.037 5.684 1 95.94 98 ILE A CA 1
ATOM 813 C C . ILE A 1 98 ? -15.023 -3.287 5.914 1 95.94 98 ILE A C 1
ATOM 815 O O . ILE A 1 98 ? -15.547 -3.5 7.012 1 95.94 98 ILE A O 1
ATOM 819 N N . ASN A 1 99 ? -15.172 -4.129 4.91 1 94.31 99 ASN A N 1
ATOM 820 C CA . ASN A 1 99 ? -16.047 -5.301 4.977 1 94.31 99 ASN A CA 1
ATOM 821 C C . ASN A 1 99 ? -15.484 -6.352 5.934 1 94.31 99 ASN A C 1
ATOM 823 O O . ASN A 1 99 ? -16.203 -7.277 6.324 1 94.31 99 ASN A O 1
ATOM 827 N N . ASN A 1 100 ? -14.273 -6.223 6.293 1 94.75 100 ASN A N 1
ATOM 828 C CA . ASN A 1 100 ? -13.648 -7.199 7.18 1 94.75 100 ASN A CA 1
ATOM 829 C C . ASN A 1 100 ? -13.703 -6.75 8.633 1 94.75 100 ASN A C 1
ATOM 831 O O . ASN A 1 100 ? -13.25 -7.465 9.531 1 94.75 100 ASN A O 1
ATOM 835 N N . LEU A 1 101 ? -14.266 -5.582 8.867 1 96.88 101 LEU A N 1
ATOM 836 C CA . LEU A 1 101 ? -14.18 -4.996 10.203 1 96.88 101 LEU A CA 1
ATOM 837 C C . LEU A 1 101 ? -15.57 -4.883 10.828 1 96.88 101 LEU A C 1
ATOM 839 O O . LEU A 1 101 ? -16.547 -4.645 10.125 1 96.88 101 LEU A O 1
ATOM 843 N N . GLU A 1 102 ? -15.555 -5.004 12.117 1 97.06 102 GLU A N 1
ATOM 844 C CA . GLU A 1 102 ? -16.766 -4.711 12.875 1 97.06 102 GLU A CA 1
ATOM 845 C C . GLU A 1 102 ? -16.953 -3.207 13.047 1 97.06 102 GLU A C 1
ATOM 847 O O . GLU A 1 102 ? -16.016 -2.494 13.391 1 97.06 102 GLU A O 1
ATOM 852 N N . ILE A 1 103 ? -18.234 -2.799 12.836 1 96.75 103 ILE A N 1
ATOM 853 C CA . ILE A 1 103 ? -18.547 -1.386 13.023 1 96.75 103 ILE A CA 1
ATOM 854 C C . ILE A 1 103 ? -18.812 -1.106 14.5 1 96.75 103 ILE A C 1
ATOM 856 O O . ILE A 1 103 ? -19.609 -1.801 15.141 1 96.75 103 ILE A O 1
ATOM 860 N N . ILE A 1 104 ? -18.172 -0.153 15.023 1 96.94 104 ILE A N 1
ATOM 861 C CA . ILE A 1 104 ? -18.359 0.24 16.422 1 96.94 104 ILE A CA 1
ATOM 862 C C . ILE A 1 104 ? -19.219 1.504 16.484 1 96.94 104 ILE A C 1
ATOM 864 O O . ILE A 1 104 ? -20 1.68 17.422 1 96.94 104 ILE A O 1
ATOM 868 N N . GLN A 1 105 ? -19 2.488 15.633 1 97.38 105 GLN A N 1
ATOM 869 C CA . GLN A 1 105 ? -19.797 3.691 15.469 1 97.38 105 GLN A CA 1
ATOM 870 C C . GLN A 1 105 ? -20.281 3.832 14.023 1 97.38 105 GLN A C 1
ATOM 872 O O . GLN A 1 105 ? -19.484 3.982 13.102 1 97.38 105 GLN A O 1
ATOM 877 N N . GLU A 1 106 ? -21.531 3.795 13.93 1 97 106 GLU A N 1
ATOM 878 C CA . GLU A 1 106 ? -22.141 3.844 12.609 1 97 106 GLU A CA 1
ATOM 879 C C . GLU A 1 106 ? -21.781 5.137 11.883 1 97 106 GLU A C 1
ATOM 881 O O . GLU A 1 106 ? -21.469 6.148 12.516 1 97 106 GLU A O 1
ATOM 886 N N . TYR A 1 107 ? -21.891 4.969 10.594 1 97.56 107 TYR A N 1
ATOM 887 C CA . TYR A 1 107 ? -21.562 6.086 9.719 1 97.56 107 TYR A CA 1
ATOM 888 C C . TYR A 1 107 ? -22.422 7.305 10.039 1 97.56 107 TYR A C 1
ATOM 890 O O . TYR A 1 107 ? -23.656 7.207 10.125 1 97.56 107 TYR A O 1
ATOM 898 N N . ASN A 1 108 ? -21.734 8.359 10.25 1 97.06 108 ASN A N 1
ATOM 899 C CA . ASN A 1 108 ? -22.375 9.672 10.406 1 97.06 108 ASN A CA 1
ATOM 900 C C . ASN A 1 108 ? -22.219 10.523 9.156 1 97.06 108 ASN A C 1
ATOM 902 O O . ASN A 1 108 ? -21.109 10.969 8.836 1 97.06 108 ASN A O 1
ATOM 906 N N . GLU A 1 109 ? -23.281 10.82 8.492 1 96.06 109 GLU A N 1
ATOM 907 C CA . GLU A 1 109 ? -23.266 11.531 7.215 1 96.06 109 GLU A CA 1
ATOM 908 C C . GLU A 1 109 ? -22.672 12.93 7.363 1 96.06 109 GLU A C 1
ATOM 910 O O . GLU A 1 109 ? -21.922 13.383 6.508 1 96.06 109 GLU A O 1
ATOM 915 N N . SER A 1 110 ? -23.031 13.648 8.383 1 95.81 110 SER A N 1
ATOM 916 C CA . SER A 1 110 ? -22.594 15.023 8.578 1 95.81 110 SER A CA 1
ATOM 917 C C . SER A 1 110 ? -21.094 15.086 8.836 1 95.81 110 SER A C 1
ATOM 919 O O . SER A 1 110 ? -20.422 16.031 8.414 1 95.81 110 SER A O 1
ATOM 921 N N . LEU A 1 111 ? -20.516 14.078 9.375 1 94.19 111 LEU A N 1
ATOM 922 C CA . LEU A 1 111 ? -19.094 14.062 9.719 1 94.19 111 LEU A CA 1
ATOM 923 C C . LEU A 1 111 ? -18.297 13.266 8.688 1 94.19 111 LEU A C 1
ATOM 925 O O . LEU A 1 111 ? -17.062 13.312 8.68 1 94.19 111 LEU A O 1
ATOM 929 N N . ASP A 1 112 ? -19.047 12.508 7.793 1 97.25 112 ASP A N 1
ATOM 930 C CA . ASP A 1 112 ? -18.422 11.562 6.875 1 97.25 112 ASP A CA 1
ATOM 931 C C . ASP A 1 112 ? -17.438 10.656 7.617 1 97.25 112 ASP A C 1
ATOM 933 O O . ASP A 1 112 ? -16.266 10.594 7.266 1 97.25 112 ASP A O 1
ATOM 937 N N . TYR A 1 113 ? -18.031 9.922 8.484 1 94.62 113 TYR A N 1
ATOM 938 C CA . TYR A 1 113 ? -17.156 9.258 9.438 1 94.62 113 TYR A CA 1
ATOM 939 C C . TYR A 1 113 ? -17.828 8.016 10.023 1 94.62 113 TYR A C 1
ATOM 941 O O . TYR A 1 113 ? -19 8.062 10.43 1 94.62 113 TYR A O 1
ATOM 949 N N . ALA A 1 114 ? -17.188 6.875 9.984 1 97.81 114 ALA A N 1
ATOM 950 C CA . ALA A 1 114 ? -17.531 5.672 10.742 1 97.81 114 ALA A CA 1
ATOM 951 C C . ALA A 1 114 ? -16.312 5.148 11.508 1 97.81 114 ALA A C 1
ATOM 953 O O . ALA A 1 114 ? -15.172 5.375 11.109 1 97.81 114 ALA A O 1
ATOM 954 N N . LYS A 1 115 ? -16.625 4.484 12.641 1 97.94 115 LYS A N 1
ATOM 955 C CA . LYS A 1 115 ? -15.578 3.893 13.469 1 97.94 115 LYS A CA 1
ATOM 956 C C . LYS A 1 115 ? -15.672 2.369 13.469 1 97.94 115 LYS A C 1
ATOM 958 O O . LYS A 1 115 ? -16.766 1.811 13.547 1 97.94 115 LYS A O 1
ATOM 963 N N . HIS A 1 116 ? -14.508 1.742 13.375 1 97.88 116 HIS A N 1
ATOM 964 C CA . HIS A 1 116 ? -14.453 0.285 13.336 1 97.88 116 HIS A CA 1
ATOM 965 C C . HIS A 1 116 ? -13.531 -0.261 14.422 1 97.88 116 HIS A C 1
ATOM 967 O O . HIS A 1 116 ? -12.68 0.463 14.945 1 97.88 116 HIS A O 1
ATOM 973 N N . ALA A 1 117 ? -13.742 -1.515 14.75 1 95.94 117 ALA A N 1
ATOM 974 C CA . ALA A 1 117 ? -12.984 -2.199 15.797 1 95.94 117 ALA A CA 1
ATOM 975 C C . ALA A 1 117 ? -11.555 -2.492 15.328 1 95.94 117 ALA A C 1
ATOM 977 O O . ALA A 1 117 ? -11.281 -2.49 14.125 1 95.94 117 ALA A O 1
ATOM 978 N N . GLN A 1 118 ? -10.75 -2.768 16.266 1 94.44 118 GLN A N 1
ATOM 979 C CA . GLN A 1 118 ? -9.398 -3.244 15.992 1 94.44 118 GLN A CA 1
ATOM 980 C C . GLN A 1 118 ? -9.43 -4.57 15.242 1 94.44 118 GLN A C 1
ATOM 982 O O . GLN A 1 118 ? -10.43 -5.293 15.281 1 94.44 118 GLN A O 1
ATOM 987 N N . PHE A 1 119 ? -8.414 -4.727 14.547 1 92.19 119 PHE A N 1
ATOM 988 C CA . PHE A 1 119 ? -8.273 -5.949 13.766 1 92.19 119 PHE A CA 1
ATOM 989 C C . PHE A 1 119 ? -6.82 -6.391 13.703 1 92.19 119 PHE A C 1
ATOM 991 O O . PHE A 1 119 ? -5.93 -5.578 13.453 1 92.19 119 PHE A O 1
ATOM 998 N N . ILE A 1 120 ? -6.473 -7.652 14 1 88.94 120 ILE A N 1
ATOM 999 C CA . ILE A 1 120 ? -5.109 -8.141 14.156 1 88.94 120 ILE A CA 1
ATOM 1000 C C . ILE A 1 120 ? -4.508 -8.43 12.781 1 88.94 120 ILE A C 1
ATOM 1002 O O . ILE A 1 120 ? -3.283 -8.43 12.625 1 88.94 120 ILE A O 1
ATOM 1006 N N . ASN A 1 121 ? -5.184 -8.672 11.766 1 91.62 121 ASN A N 1
ATOM 1007 C CA . ASN A 1 121 ? -4.66 -9.07 10.461 1 91.62 121 ASN A CA 1
ATOM 1008 C C . ASN A 1 121 ? -4.852 -7.98 9.414 1 91.62 121 ASN A C 1
ATOM 1010 O O . ASN A 1 121 ? -5.34 -8.242 8.32 1 91.62 121 ASN A O 1
ATOM 1014 N N . SER A 1 122 ? -4.387 -6.75 9.789 1 96.06 122 SER A N 1
ATOM 1015 C CA . SER A 1 122 ? -4.438 -5.645 8.836 1 96.06 122 SER A CA 1
ATOM 1016 C C . SER A 1 122 ? -3.055 -5.344 8.266 1 96.06 122 SER A C 1
ATOM 1018 O O . SER A 1 122 ? -2.043 -5.785 8.812 1 96.06 122 SER A O 1
ATOM 1020 N N . SER A 1 123 ? -3.037 -4.73 7.109 1 97.44 123 SER A N 1
ATOM 1021 C CA . SER A 1 123 ? -1.778 -4.238 6.559 1 97.44 123 SER A CA 1
ATOM 1022 C C . SER A 1 123 ? -1.255 -3.047 7.355 1 97.44 123 SER A C 1
ATOM 1024 O O . SER A 1 123 ? -2.033 -2.203 7.805 1 97.44 123 SER A O 1
ATOM 1026 N N . SER A 1 124 ? 0.021 -3.006 7.52 1 97.25 124 SER A N 1
ATOM 1027 C CA . SER A 1 124 ? 0.694 -1.967 8.297 1 97.25 124 SER A CA 1
ATOM 1028 C C . SER A 1 124 ? 1.66 -1.169 7.426 1 97.25 124 SER A C 1
ATOM 1030 O O . SER A 1 124 ? 2.629 -1.72 6.898 1 97.25 124 SER A O 1
ATOM 1032 N N . LEU A 1 125 ? 1.419 0.113 7.309 1 97.88 125 LEU A N 1
ATOM 1033 C CA . LEU A 1 125 ? 2.203 0.996 6.449 1 97.88 125 LEU A CA 1
ATOM 1034 C C . LEU A 1 125 ? 3.082 1.921 7.285 1 97.88 125 LEU A C 1
ATOM 1036 O O . LEU A 1 125 ? 2.586 2.641 8.156 1 97.88 125 LEU A O 1
ATOM 1040 N N . LEU A 1 126 ? 4.348 1.867 7.078 1 97.62 126 LEU A N 1
ATOM 1041 C CA . LEU A 1 126 ? 5.27 2.836 7.664 1 97.62 126 LEU A CA 1
ATOM 1042 C C . LEU A 1 126 ? 5.41 4.062 6.773 1 97.62 126 LEU A C 1
ATOM 1044 O O . LEU A 1 126 ? 5.961 3.98 5.676 1 97.62 126 LEU A O 1
ATOM 1048 N N . ILE A 1 127 ? 4.922 5.18 7.227 1 97.62 127 ILE A N 1
ATOM 1049 C CA . ILE A 1 127 ? 4.934 6.41 6.445 1 97.62 127 ILE A CA 1
ATOM 1050 C C . ILE A 1 127 ? 5.914 7.402 7.059 1 97.62 127 ILE A C 1
ATOM 1052 O O . ILE A 1 127 ? 5.762 7.805 8.211 1 97.62 127 ILE A O 1
ATOM 1056 N N . ARG A 1 128 ? 6.891 7.852 6.285 1 97.12 128 ARG A N 1
ATOM 1057 C CA . ARG A 1 128 ? 7.957 8.742 6.734 1 97.12 128 ARG A CA 1
ATOM 1058 C C . ARG A 1 128 ? 7.75 10.156 6.203 1 97.12 128 ARG A C 1
ATOM 1060 O O . ARG A 1 128 ? 6.84 10.398 5.406 1 97.12 128 ARG A O 1
ATOM 1067 N N . GLU A 1 129 ? 8.609 11.023 6.727 1 97.25 129 GLU A N 1
ATOM 1068 C CA . GLU A 1 129 ? 8.602 12.398 6.246 1 97.25 129 GLU A CA 1
ATOM 1069 C C . GLU A 1 129 ? 8.633 12.453 4.719 1 97.25 129 GLU A C 1
ATOM 1071 O O . GLU A 1 129 ? 9.422 11.758 4.086 1 97.25 129 GLU A O 1
ATOM 1076 N N . ASN A 1 130 ? 7.727 13.242 4.125 1 96.38 130 ASN A N 1
ATOM 1077 C CA . ASN A 1 130 ? 7.605 13.492 2.693 1 96.38 130 ASN A CA 1
ATOM 1078 C C . ASN A 1 130 ? 7.023 12.289 1.96 1 96.38 130 ASN A C 1
ATOM 1080 O O . ASN A 1 130 ? 7.172 12.164 0.743 1 96.38 130 ASN A O 1
ATOM 1084 N N . GLU A 1 131 ? 6.457 11.352 2.66 1 96.81 131 GLU A N 1
ATOM 1085 C CA . GLU A 1 131 ? 5.672 10.273 2.072 1 96.81 131 GLU A CA 1
ATOM 1086 C C . GLU A 1 131 ? 4.184 10.453 2.361 1 96.81 131 GLU A C 1
ATOM 1088 O O . GLU A 1 131 ? 3.805 11.258 3.217 1 96.81 131 GLU A O 1
ATOM 1093 N N . LEU A 1 132 ? 3.375 9.75 1.538 1 97.69 132 LEU A N 1
ATOM 1094 C CA . LEU A 1 132 ? 1.934 9.867 1.73 1 97.69 132 LEU A CA 1
ATOM 1095 C C . LEU A 1 132 ? 1.243 8.523 1.527 1 97.69 132 LEU A C 1
ATOM 1097 O O . LEU A 1 132 ? 1.841 7.59 0.988 1 97.69 132 LEU A O 1
ATOM 1101 N N . ALA A 1 133 ? 0.071 8.398 2.047 1 97.75 133 ALA A N 1
ATOM 1102 C CA . ALA A 1 133 ? -0.852 7.285 1.822 1 97.75 133 ALA A CA 1
ATOM 1103 C C . ALA A 1 133 ? -2.213 7.789 1.353 1 97.75 133 ALA A C 1
ATOM 1105 O O . ALA A 1 133 ? -2.693 8.828 1.818 1 97.75 133 ALA A O 1
ATOM 1106 N N . ILE A 1 134 ? -2.781 7.102 0.439 1 97.06 134 ILE A N 1
ATOM 1107 C CA . ILE A 1 134 ? -4.102 7.434 -0.086 1 97.06 134 ILE A CA 1
ATOM 1108 C C . ILE A 1 134 ? -5.098 6.336 0.295 1 97.06 134 ILE A C 1
ATOM 1110 O O . ILE A 1 134 ? -4.871 5.16 0.008 1 97.06 134 ILE A O 1
ATOM 1114 N N . PHE A 1 135 ? -6.199 6.754 0.934 1 97.25 135 PHE A N 1
ATOM 1115 C CA . PHE A 1 135 ? -7.234 5.824 1.37 1 97.25 135 PHE A CA 1
ATOM 1116 C C . PHE A 1 135 ? -8.57 6.148 0.707 1 97.25 135 PHE A C 1
ATOM 1118 O O . PHE A 1 135 ? -9.078 7.266 0.836 1 97.25 135 PHE A O 1
ATOM 1125 N N . TYR A 1 136 ? -9.156 5.168 0.016 1 95.44 136 TYR A N 1
ATOM 1126 C CA . TYR A 1 136 ? -10.453 5.262 -0.636 1 95.44 136 TYR A CA 1
ATOM 1127 C C . TYR A 1 136 ? -11.57 4.805 0.299 1 95.44 136 TYR A C 1
ATOM 1129 O O . TYR A 1 136 ? -11.305 4.328 1.404 1 95.44 136 TYR A O 1
ATOM 1137 N N . PRO A 1 137 ? -12.828 4.98 -0.133 1 95.38 137 PRO A N 1
ATOM 1138 C CA . PRO A 1 137 ? -13.961 4.691 0.754 1 95.38 137 PRO A CA 1
ATOM 1139 C C . PRO A 1 137 ? -13.961 3.25 1.254 1 95.38 137 PRO A C 1
ATOM 1141 O O . PRO A 1 137 ? -14.477 2.969 2.338 1 95.38 137 PRO A O 1
ATOM 1144 N N . SER A 1 138 ? -13.406 2.35 0.52 1 94.5 138 SER A N 1
ATOM 1145 C CA . SER A 1 138 ? -13.375 0.954 0.943 1 94.5 138 SER A CA 1
ATOM 1146 C C . SER A 1 138 ? -12.266 0.703 1.954 1 94.5 138 SER A C 1
ATOM 1148 O O . SER A 1 138 ? -12.203 -0.367 2.562 1 94.5 138 SER A O 1
ATOM 1150 N N . ASP A 1 139 ? -11.406 1.689 2.16 1 96.19 139 ASP A N 1
ATOM 1151 C CA . ASP A 1 139 ? -10.234 1.53 3.016 1 96.19 139 ASP A CA 1
ATOM 1152 C C . ASP A 1 139 ? -10.477 2.125 4.398 1 96.19 139 ASP A C 1
ATOM 1154 O O . ASP A 1 139 ? -10.336 3.334 4.594 1 96.19 139 ASP A O 1
ATOM 1158 N N . ALA A 1 140 ? -10.828 1.221 5.336 1 97.75 140 ALA A N 1
ATOM 1159 C CA . ALA A 1 140 ? -10.688 1.671 6.719 1 97.75 140 ALA A CA 1
ATOM 1160 C C . ALA A 1 140 ? -9.219 1.826 7.102 1 97.75 140 ALA A C 1
ATOM 1162 O O . ALA A 1 140 ? -8.391 0.979 6.762 1 97.75 140 ALA A O 1
ATOM 1163 N N . HIS A 1 141 ? -8.898 2.93 7.707 1 98.5 141 HIS A N 1
ATOM 1164 C CA . HIS A 1 141 ? -7.508 3.172 8.062 1 98.5 141 HIS A CA 1
ATOM 1165 C C . HIS A 1 141 ? -7.383 3.621 9.516 1 98.5 141 HIS A C 1
ATOM 1167 O O . HIS A 1 141 ? -8.32 4.191 10.078 1 98.5 141 HIS A O 1
ATOM 1173 N N . MET A 1 142 ? -6.309 3.293 10.164 1 98.31 142 MET A N 1
ATOM 1174 C CA . MET A 1 142 ? -5.941 3.666 11.523 1 98.31 142 MET A CA 1
ATOM 1175 C C . MET A 1 142 ? -4.586 4.367 11.555 1 98.31 142 MET A C 1
ATOM 1177 O O . MET A 1 142 ? -3.547 3.709 11.594 1 98.31 142 MET A O 1
ATOM 1181 N N . PRO A 1 143 ? -4.648 5.738 11.461 1 98.06 143 PRO A N 1
ATOM 1182 C CA . PRO A 1 143 ? -3.406 6.516 11.508 1 98.06 143 PRO A CA 1
ATOM 1183 C C . PRO A 1 143 ? -2.912 6.758 12.93 1 98.06 143 PRO A C 1
ATOM 1185 O O . PRO A 1 143 ? -3.463 6.203 13.883 1 98.06 143 PRO A O 1
ATOM 1188 N N . CYS A 1 144 ? -1.819 7.461 13.102 1 98.38 144 CYS A N 1
ATOM 1189 C CA . CYS A 1 144 ? -1.324 8.078 14.32 1 98.38 144 CYS A CA 1
ATOM 1190 C C . CYS A 1 144 ? -0.576 7.062 15.18 1 98.38 144 CYS A C 1
ATOM 1192 O O . CYS A 1 144 ? -0.188 7.363 16.312 1 98.38 144 CYS A O 1
ATOM 1194 N N . LEU A 1 145 ? -0.357 5.867 14.648 1 98.44 145 LEU A N 1
ATOM 1195 C CA . LEU A 1 145 ? 0.311 4.84 15.438 1 98.44 145 LEU A CA 1
ATOM 1196 C C . LEU A 1 145 ? 1.804 5.129 15.555 1 98.44 145 LEU A C 1
ATOM 1198 O O . LEU A 1 145 ? 2.457 5.449 14.562 1 98.44 145 LEU A O 1
ATOM 1202 N N . LYS A 1 146 ? 2.303 4.973 16.719 1 98.19 146 LYS A N 1
ATOM 1203 C CA . LYS A 1 146 ? 3.742 5.129 16.906 1 98.19 146 LYS A CA 1
ATOM 1204 C C . LYS A 1 146 ? 4.512 3.988 16.25 1 98.19 146 LYS A C 1
ATOM 1206 O O . LYS A 1 146 ? 3.982 2.885 16.094 1 98.19 146 LYS A O 1
ATOM 1211 N N . VAL A 1 147 ? 5.758 4.207 15.93 1 96.56 147 VAL A N 1
ATOM 1212 C CA . VAL A 1 147 ? 6.641 3.162 15.43 1 96.56 147 VAL A CA 1
ATOM 1213 C C . VAL A 1 147 ? 7.297 2.434 16.594 1 96.56 147 VAL A C 1
ATOM 1215 O O . VAL A 1 147 ? 6.926 1.305 16.922 1 96.56 147 VAL A O 1
ATOM 1218 N N . ASP A 1 148 ? 8.234 3.047 17.297 1 94.62 148 ASP A N 1
ATOM 1219 C CA . ASP A 1 148 ? 8.898 2.484 18.469 1 94.62 148 ASP A CA 1
ATOM 1220 C C . ASP A 1 148 ? 8.523 3.252 19.734 1 94.62 148 ASP A C 1
ATOM 1222 O O . ASP A 1 148 ? 8.219 2.648 20.766 1 94.62 148 ASP A O 1
ATOM 1226 N N . LYS A 1 149 ? 8.547 4.543 19.594 1 96.38 149 LYS A N 1
ATOM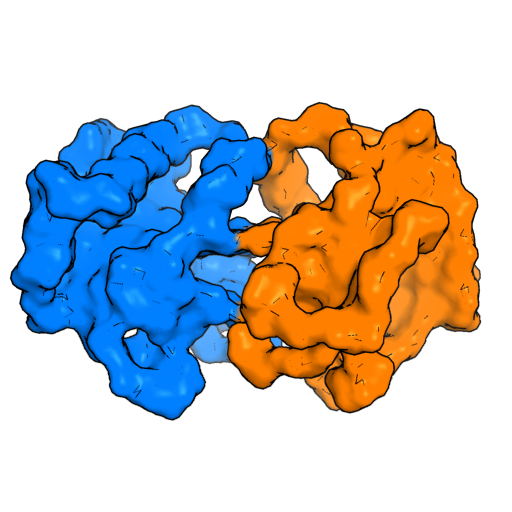 1227 C CA . LYS A 1 149 ? 8.203 5.445 20.688 1 96.38 149 LYS A CA 1
ATOM 1228 C C . LYS A 1 149 ? 7.266 6.551 20.219 1 96.38 149 LYS A C 1
ATOM 1230 O O . LYS A 1 149 ? 7.129 6.785 19.016 1 96.38 149 LYS A O 1
ATOM 1235 N N . ASN A 1 150 ? 6.641 7.145 21.203 1 97.75 150 ASN A N 1
ATOM 1236 C CA . ASN A 1 150 ? 5.82 8.305 20.891 1 97.75 150 ASN A CA 1
ATOM 1237 C C . ASN A 1 150 ? 6.668 9.461 20.359 1 97.75 150 ASN A C 1
ATOM 1239 O O . ASN A 1 150 ? 7.742 9.742 20.891 1 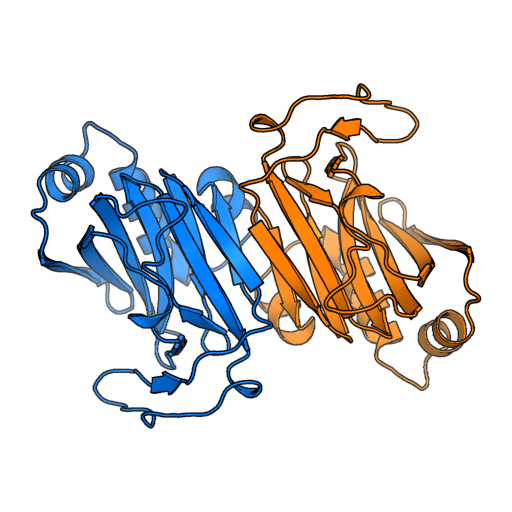97.75 150 ASN A O 1
ATOM 1243 N N . GLU A 1 151 ? 6.211 10.055 19.312 1 97.56 151 GLU A N 1
ATOM 1244 C CA . GLU A 1 151 ? 6.945 11.18 18.734 1 97.56 151 GLU A CA 1
ATOM 1245 C C . GLU A 1 151 ? 5.996 12.211 18.141 1 97.56 151 GLU A C 1
ATOM 1247 O O . GLU A 1 151 ? 4.836 11.898 17.844 1 97.56 151 GLU A O 1
ATOM 1252 N N . LYS A 1 152 ? 6.535 13.414 18.016 1 98.44 152 LYS A N 1
ATOM 1253 C CA . LYS A 1 152 ? 5.781 14.484 17.375 1 98.44 152 LYS A CA 1
ATOM 1254 C C . LYS A 1 152 ? 5.586 14.195 15.883 1 98.44 152 LYS A C 1
ATOM 1256 O O . LYS A 1 152 ? 6.531 13.812 15.195 1 98.44 152 LYS A O 1
ATOM 1261 N N . ILE A 1 153 ? 4.359 14.297 15.406 1 98.62 153 ILE A N 1
ATOM 1262 C CA . ILE A 1 153 ? 4 14.164 14 1 98.62 153 ILE A CA 1
ATOM 1263 C C . ILE A 1 153 ? 3.367 15.461 13.5 1 98.62 153 ILE A C 1
ATOM 1265 O O . ILE A 1 153 ? 2.547 16.062 14.195 1 98.62 153 ILE A O 1
ATOM 1269 N N . ILE A 1 154 ? 3.822 15.977 12.391 1 98.81 154 ILE A N 1
ATOM 1270 C CA . ILE A 1 154 ? 3.117 17.016 11.656 1 98.81 154 ILE A CA 1
ATOM 1271 C C . ILE A 1 154 ? 2.648 16.469 10.305 1 98.81 154 ILE A C 1
ATOM 1273 O O . ILE A 1 154 ? 3.455 15.969 9.523 1 98.81 154 ILE A O 1
ATOM 1277 N N . LYS A 1 155 ? 1.314 16.484 10.062 1 98.62 155 LYS A N 1
ATOM 1278 C CA . LYS A 1 155 ? 0.856 15.961 8.773 1 98.62 155 LYS A CA 1
ATOM 1279 C C . LYS A 1 155 ? -0.252 16.844 8.195 1 98.62 155 LYS A C 1
ATOM 1281 O O . LYS A 1 155 ? -0.82 17.672 8.898 1 98.62 155 LYS A O 1
ATOM 1286 N N . ALA A 1 156 ? -0.453 16.734 6.926 1 98.81 156 ALA A N 1
ATOM 1287 C CA . ALA A 1 156 ? -1.569 17.312 6.184 1 98.81 156 ALA A CA 1
ATOM 1288 C C . ALA A 1 156 ? -2.477 16.234 5.617 1 98.81 156 ALA A C 1
ATOM 1290 O O . ALA A 1 156 ? -2.021 15.359 4.875 1 98.81 156 ALA A O 1
ATOM 1291 N N . VAL A 1 157 ? -3.709 16.219 6.02 1 98.81 157 VAL A N 1
ATOM 1292 C CA . VAL A 1 157 ? -4.699 15.289 5.484 1 98.81 157 VAL A CA 1
ATOM 1293 C C . VAL A 1 157 ? -5.562 15.992 4.445 1 98.81 157 VAL A C 1
ATOM 1295 O O . VAL A 1 157 ? -6.348 16.891 4.781 1 98.81 157 VAL A O 1
ATOM 1298 N N . PHE A 1 158 ? -5.406 15.633 3.221 1 98.75 158 PHE A N 1
ATOM 1299 C CA . PHE A 1 158 ? -6.234 16.172 2.15 1 98.75 158 PHE A CA 1
ATOM 1300 C C . PHE A 1 158 ? -7.512 15.359 1.989 1 98.75 158 PHE A C 1
ATOM 1302 O O . PHE A 1 158 ? -7.461 14.141 1.851 1 98.75 158 PHE A O 1
ATOM 1309 N N . LYS A 1 159 ? -8.602 16.031 2.07 1 98.56 159 LYS A N 1
ATOM 1310 C CA . LYS A 1 159 ? -9.914 15.469 1.792 1 98.56 159 LYS A CA 1
ATOM 1311 C C . LYS A 1 159 ? -10.383 15.828 0.384 1 98.56 159 LYS A C 1
ATOM 1313 O O . LYS A 1 159 ? -10.633 17 0.085 1 98.56 159 LYS A O 1
ATOM 1318 N N . VAL A 1 160 ? -10.414 14.867 -0.462 1 98.19 160 VAL A N 1
ATOM 1319 C CA . VAL A 1 160 ? -10.805 15.062 -1.853 1 98.19 160 VAL A CA 1
ATOM 1320 C C . VAL A 1 160 ? -12.188 14.453 -2.09 1 98.19 160 VAL A C 1
ATOM 1322 O O . VAL A 1 160 ? -12.367 13.25 -1.931 1 98.19 160 VAL A O 1
ATOM 1325 N N . ALA A 1 161 ? -13.094 15.281 -2.494 1 97.75 161 ALA A N 1
ATOM 1326 C CA . ALA A 1 161 ? -14.477 14.836 -2.689 1 97.75 161 ALA A CA 1
ATOM 1327 C C . ALA A 1 161 ? -14.555 13.781 -3.789 1 97.75 161 ALA A C 1
ATOM 1329 O O . ALA A 1 161 ? -13.883 13.891 -4.816 1 97.75 161 ALA A O 1
ATOM 1330 N N . ILE A 1 162 ? -15.375 12.727 -3.596 1 94.06 162 ILE A N 1
ATOM 1331 C CA . ILE A 1 162 ? -15.547 11.641 -4.547 1 94.06 162 ILE A CA 1
ATOM 1332 C C . ILE A 1 162 ? -16.547 12.055 -5.633 1 94.06 162 ILE A C 1
ATOM 1334 O O . ILE A 1 162 ? -17.578 12.664 -5.336 1 94.06 162 ILE A O 1
ATOM 1338 N N . MET B 1 1 ? 7.27 2.604 -2.977 1 65.69 1 MET B N 1
ATOM 1339 C CA . MET B 1 1 ? 5.883 2.963 -3.248 1 65.69 1 MET B CA 1
ATOM 1340 C C . MET B 1 1 ? 5.117 1.778 -3.824 1 65.69 1 MET B C 1
ATOM 1342 O O . MET B 1 1 ? 5.543 1.179 -4.812 1 65.69 1 MET B O 1
ATOM 1346 N N . ALA B 1 2 ? 4.152 1.449 -2.979 1 82.06 2 ALA B N 1
ATOM 1347 C CA . ALA B 1 2 ? 3.406 0.256 -3.369 1 82.06 2 ALA B CA 1
ATOM 1348 C C . ALA B 1 2 ? 1.909 0.545 -3.445 1 82.06 2 ALA B C 1
ATOM 1350 O O . ALA B 1 2 ? 1.438 1.552 -2.912 1 82.06 2 ALA B O 1
ATOM 1351 N N . ILE B 1 3 ? 1.3 -0.157 -4.383 1 92.19 3 ILE B N 1
ATOM 1352 C CA . ILE B 1 3 ? -0.152 -0.183 -4.527 1 92.19 3 ILE B CA 1
ATOM 1353 C C . ILE B 1 3 ? -0.675 -1.583 -4.215 1 92.19 3 ILE B C 1
ATOM 1355 O O . ILE B 1 3 ? -0.107 -2.58 -4.668 1 92.19 3 ILE B O 1
ATOM 1359 N N . PHE B 1 4 ? -1.682 -1.646 -3.422 1 95.81 4 PHE B N 1
ATOM 1360 C CA . PHE B 1 4 ? -2.188 -2.984 -3.139 1 95.81 4 PHE B CA 1
ATOM 1361 C C . PHE B 1 4 ? -3.678 -2.943 -2.82 1 95.81 4 PHE B C 1
ATOM 1363 O O . PHE B 1 4 ? -4.195 -1.915 -2.377 1 95.81 4 PHE B O 1
ATOM 1370 N N . GLY B 1 5 ? -4.355 -4.043 -3.072 1 94 5 GLY B N 1
ATOM 1371 C CA . GLY B 1 5 ? -5.777 -4.188 -2.803 1 94 5 GLY B CA 1
ATOM 1372 C C . GLY B 1 5 ? -6.48 -5.109 -3.781 1 94 5 GLY B C 1
ATOM 1373 O O . GLY B 1 5 ? -5.832 -5.906 -4.465 1 94 5 GLY B O 1
ATOM 1374 N N . LYS B 1 6 ? -7.836 -5.055 -3.754 1 93.25 6 LYS B N 1
ATOM 1375 C CA . LYS B 1 6 ? -8.625 -5.855 -4.688 1 93.25 6 LYS B CA 1
ATOM 1376 C C . LYS B 1 6 ? -8.391 -5.406 -6.129 1 93.25 6 LYS B C 1
ATOM 1378 O O . LYS B 1 6 ? -8.297 -4.211 -6.406 1 93.25 6 LYS B O 1
ATOM 1383 N N . TYR B 1 7 ? -8.312 -6.383 -6.957 1 92.06 7 TYR B N 1
ATOM 1384 C CA . TYR B 1 7 ? -8.133 -6.105 -8.375 1 92.06 7 TYR B CA 1
ATOM 1385 C C . TYR B 1 7 ? -9.164 -5.102 -8.875 1 92.06 7 TYR B C 1
ATOM 1387 O O . TYR B 1 7 ? -8.82 -4.133 -9.555 1 92.06 7 TYR B O 1
ATOM 1395 N N . GLU B 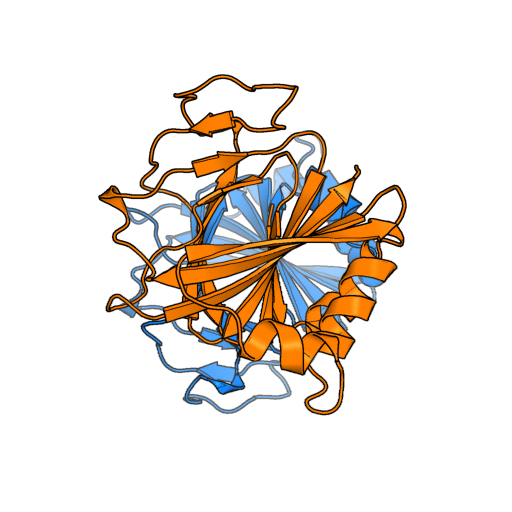1 8 ? -10.438 -5.281 -8.492 1 89.56 8 GLU B N 1
ATOM 1396 C CA . GLU B 1 8 ? -11.539 -4.457 -8.969 1 89.56 8 GLU B CA 1
ATOM 1397 C C . GLU B 1 8 ? -11.344 -2.996 -8.578 1 89.56 8 GLU B C 1
ATOM 1399 O O . GLU B 1 8 ? -11.75 -2.092 -9.312 1 89.56 8 GLU B O 1
ATOM 1404 N N . ASP B 1 9 ? -10.711 -2.793 -7.492 1 89.5 9 ASP B N 1
ATOM 1405 C CA . ASP B 1 9 ? -10.469 -1.431 -7.027 1 89.5 9 ASP B CA 1
ATOM 1406 C C . ASP B 1 9 ? -9.25 -0.823 -7.719 1 89.5 9 ASP B C 1
ATOM 1408 O O . ASP B 1 9 ? -9.297 0.314 -8.188 1 89.5 9 ASP B O 1
ATOM 1412 N N . ILE B 1 10 ? -8.203 -1.572 -7.824 1 90.69 10 ILE B N 1
ATOM 1413 C CA . ILE B 1 10 ? -6.918 -1.087 -8.32 1 90.69 10 ILE B CA 1
ATOM 1414 C C . ILE B 1 10 ? -7.035 -0.738 -9.797 1 90.69 10 ILE B C 1
ATOM 1416 O O . ILE B 1 10 ? -6.496 0.277 -10.25 1 90.69 10 ILE B O 1
ATOM 1420 N N . LYS B 1 11 ? -7.742 -1.549 -10.562 1 87.69 11 LYS B N 1
ATOM 1421 C CA . LYS B 1 11 ? -7.852 -1.325 -12 1 87.69 11 LYS B CA 1
ATOM 1422 C C . LYS B 1 11 ? -8.469 0.037 -12.305 1 87.69 11 LYS B C 1
ATOM 1424 O O . LYS B 1 11 ? -8.195 0.637 -13.344 1 87.69 11 LYS B O 1
ATOM 1429 N N . ASN B 1 12 ? -9.266 0.551 -11.375 1 84.75 12 ASN B N 1
ATOM 1430 C CA . ASN B 1 12 ? -9.922 1.838 -11.562 1 84.75 12 ASN B CA 1
ATOM 1431 C C . ASN B 1 12 ? -9.07 2.988 -11.039 1 84.75 12 ASN B C 1
ATOM 1433 O O . ASN B 1 12 ? -9.32 4.152 -11.367 1 84.75 12 ASN B O 1
ATOM 1437 N N . GLN B 1 13 ? -8.102 2.65 -10.258 1 84.69 13 GLN B N 1
ATOM 1438 C CA . GLN B 1 13 ? -7.32 3.682 -9.586 1 84.69 13 GLN B CA 1
ATOM 1439 C C . GLN B 1 13 ? -6.031 3.979 -10.352 1 84.69 13 GLN B C 1
ATOM 1441 O O . GLN B 1 13 ? -5.449 5.055 -10.203 1 84.69 13 GLN B O 1
ATOM 1446 N N . ILE B 1 14 ? -5.629 2.979 -11.031 1 82.88 14 ILE B N 1
ATOM 1447 C CA . ILE B 1 14 ? -4.359 3.146 -11.734 1 82.88 14 ILE B CA 1
ATOM 1448 C C . ILE B 1 14 ? -4.598 3.141 -13.242 1 82.88 14 ILE B C 1
ATOM 1450 O O . ILE B 1 14 ? -5.473 2.426 -13.734 1 82.88 14 ILE B O 1
ATOM 1454 N N . ASN B 1 15 ? -3.998 4.121 -13.93 1 78.81 15 ASN B N 1
ATOM 1455 C CA . ASN B 1 15 ? -4.09 4.168 -15.391 1 78.81 15 ASN B CA 1
ATOM 1456 C C . ASN B 1 15 ? -2.719 4.043 -16.047 1 78.81 15 ASN B C 1
ATOM 1458 O O . ASN B 1 15 ? -2.074 5.051 -16.344 1 78.81 15 ASN B O 1
ATOM 1462 N N . ASN B 1 16 ? -2.297 2.912 -16.266 1 86.56 16 ASN B N 1
ATOM 1463 C CA . ASN B 1 16 ? -1.081 2.586 -17 1 86.56 16 ASN B CA 1
ATOM 1464 C C . ASN B 1 16 ? -1.36 1.606 -18.141 1 86.56 16 ASN B C 1
ATOM 1466 O O . ASN B 1 16 ? -1.635 0.43 -17.891 1 86.56 16 ASN B O 1
ATOM 1470 N N . PRO B 1 17 ? -1.283 2.115 -19.328 1 90.38 17 PRO B N 1
ATOM 1471 C CA . PRO B 1 17 ? -1.604 1.264 -20.469 1 90.38 17 PRO B CA 1
ATOM 1472 C C . PRO B 1 17 ? -0.765 -0.011 -20.516 1 90.38 17 PRO B C 1
ATOM 1474 O O . PRO B 1 17 ? -1.203 -1.024 -21.062 1 90.38 17 PRO B O 1
ATOM 1477 N N . LYS B 1 18 ? 0.359 -0.034 -19.891 1 93.69 18 LYS B N 1
ATOM 1478 C CA . LYS B 1 18 ? 1.248 -1.192 -19.922 1 93.69 18 LYS B CA 1
ATOM 1479 C C . LYS B 1 18 ? 0.694 -2.33 -19.062 1 93.69 18 LYS B C 1
ATOM 1481 O O . LYS B 1 18 ? 1.159 -3.467 -19.156 1 93.69 18 LYS B O 1
ATOM 1486 N N . PHE B 1 19 ? -0.28 -2.021 -18.234 1 95.38 19 PHE B N 1
ATOM 1487 C CA . PHE B 1 19 ? -0.825 -3.035 -17.328 1 95.38 19 PHE B CA 1
ATOM 1488 C C . PHE B 1 19 ? -1.998 -3.758 -17.984 1 95.38 19 PHE B C 1
ATOM 1490 O O . PHE B 1 19 ? -2.539 -4.711 -17.422 1 95.38 19 PHE B O 1
ATOM 1497 N N . GLU B 1 20 ? -2.365 -3.336 -19.156 1 94.94 20 GLU B N 1
ATOM 1498 C CA . GLU B 1 20 ? -3.588 -3.816 -19.797 1 94.94 20 GLU B CA 1
ATOM 1499 C C . GLU B 1 20 ? -3.568 -5.336 -19.938 1 94.94 20 GLU B C 1
ATOM 1501 O O . GLU B 1 20 ? -4.539 -6.012 -19.609 1 94.94 20 GLU B O 1
ATOM 1506 N N . LYS B 1 21 ? -2.508 -5.902 -20.484 1 96.88 21 LYS B N 1
ATOM 1507 C CA . LYS B 1 21 ? -2.426 -7.344 -20.719 1 96.88 21 LYS B CA 1
ATOM 1508 C C . LYS B 1 21 ? -2.463 -8.109 -19.391 1 96.88 21 LYS B C 1
ATOM 1510 O O . LYS B 1 21 ? -3.119 -9.148 -19.281 1 96.88 21 LYS B O 1
ATOM 1515 N N . ALA B 1 22 ? -1.729 -7.59 -18.391 1 97.75 22 ALA B N 1
ATOM 1516 C CA . ALA B 1 22 ? -1.729 -8.219 -17.078 1 97.75 22 ALA B CA 1
ATOM 1517 C C . ALA B 1 22 ? -3.133 -8.227 -16.469 1 97.75 22 ALA B C 1
ATOM 1519 O O . ALA B 1 22 ? -3.598 -9.258 -15.992 1 97.75 22 ALA B O 1
ATOM 1520 N N . PHE B 1 23 ? -3.824 -7.117 -16.531 1 96.62 23 PHE B N 1
ATOM 1521 C CA . PHE B 1 23 ? -5.152 -6.988 -15.945 1 96.62 23 PHE B CA 1
ATOM 1522 C C . PHE B 1 23 ? -6.16 -7.852 -16.703 1 96.62 23 PHE B C 1
ATOM 1524 O O . PHE B 1 23 ? -7.043 -8.461 -16.078 1 96.62 23 PHE B O 1
ATOM 1531 N N . SER B 1 24 ? -6.031 -7.898 -18 1 96.75 24 SER B N 1
ATOM 1532 C CA . SER B 1 24 ? -6.883 -8.797 -18.766 1 96.75 24 SER B CA 1
ATOM 1533 C C . SER B 1 24 ? -6.684 -10.25 -18.359 1 96.75 24 SER B C 1
ATOM 1535 O O . SER B 1 24 ? -7.648 -11.008 -18.266 1 96.75 24 SER B O 1
ATOM 1537 N N . TYR B 1 25 ? -5.43 -10.625 -18.188 1 98.44 25 TYR B N 1
ATOM 1538 C CA . TYR B 1 25 ? -5.133 -11.992 -17.766 1 98.44 25 TYR B CA 1
ATOM 1539 C C . TYR B 1 25 ? -5.695 -12.266 -16.375 1 98.44 25 TYR B C 1
ATOM 1541 O O . TYR B 1 25 ? -6.219 -13.352 -16.109 1 98.44 25 TYR B O 1
ATOM 1549 N N . ILE B 1 26 ? -5.59 -11.312 -15.438 1 98.12 26 ILE B N 1
ATOM 1550 C CA . ILE B 1 26 ? -6.133 -11.453 -14.094 1 98.12 26 ILE B CA 1
ATOM 1551 C C . ILE B 1 26 ? -7.641 -11.695 -14.172 1 98.12 26 ILE B C 1
ATOM 1553 O O . ILE B 1 26 ? -8.188 -12.508 -13.422 1 98.12 26 ILE B O 1
ATOM 1557 N N . GLN B 1 27 ? -8.312 -11 -15.055 1 97.5 27 GLN B N 1
ATOM 1558 C CA . GLN B 1 27 ? -9.742 -11.227 -15.25 1 97.5 27 GLN B CA 1
ATOM 1559 C C . GLN B 1 27 ? -10.023 -12.68 -15.617 1 97.5 27 GLN B C 1
ATOM 1561 O O . GLN B 1 27 ? -11 -13.266 -15.148 1 97.5 27 GLN B O 1
ATOM 1566 N N . LYS B 1 28 ? -9.219 -13.203 -16.484 1 98.38 28 LYS B N 1
ATOM 1567 C CA . LYS B 1 28 ? -9.367 -14.609 -16.859 1 98.38 28 LYS B CA 1
ATOM 1568 C C . LYS B 1 28 ? -9.117 -15.523 -15.656 1 98.38 28 LYS B C 1
ATOM 1570 O O . LYS B 1 28 ? -9.75 -16.578 -15.531 1 98.38 28 LYS B O 1
ATOM 1575 N N . LEU B 1 29 ? -8.188 -15.148 -14.781 1 98.44 29 LEU B N 1
ATOM 1576 C CA . LEU B 1 29 ? -7.879 -15.938 -13.602 1 98.44 29 LEU B CA 1
ATOM 1577 C C . LEU B 1 29 ? -9.031 -15.906 -12.602 1 98.44 29 LEU B C 1
ATOM 1579 O O . LEU B 1 29 ? -9.094 -16.734 -11.688 1 98.44 29 LEU B O 1
ATOM 1583 N N . GLN B 1 30 ? -9.914 -14.922 -12.734 1 97.88 30 GLN B N 1
ATOM 1584 C CA . GLN B 1 30 ? -11.047 -14.797 -11.82 1 97.88 30 GLN B CA 1
ATOM 1585 C C . GLN B 1 30 ? -12.289 -15.477 -12.391 1 97.88 30 GLN B C 1
ATOM 1587 O O . GLN B 1 30 ? -13.297 -15.617 -11.695 1 97.88 30 GLN B O 1
ATOM 1592 N N . ASP B 1 31 ? -12.266 -15.859 -13.672 1 97.94 31 ASP B N 1
ATOM 1593 C CA . ASP B 1 31 ? -13.352 -16.562 -14.352 1 97.94 31 ASP B CA 1
ATOM 1594 C C . ASP B 1 31 ? -13.156 -18.078 -14.273 1 97.94 31 ASP B C 1
ATOM 1596 O O . ASP B 1 31 ? -12.367 -18.641 -15.023 1 97.94 31 ASP B O 1
ATOM 1600 N N . LYS B 1 32 ? -13.984 -18.75 -13.516 1 97.5 32 LYS B N 1
ATOM 1601 C CA . LYS B 1 32 ? -13.836 -20.188 -13.227 1 97.5 32 LYS B CA 1
ATOM 1602 C C . LYS B 1 32 ? -13.977 -21.016 -14.5 1 97.5 32 LYS B C 1
ATOM 1604 O O . LYS B 1 32 ? -13.547 -22.172 -14.539 1 97.5 32 LYS B O 1
ATOM 1609 N N . SER B 1 33 ? -14.602 -20.375 -15.516 1 97.88 33 SER B N 1
ATOM 1610 C CA . SER B 1 33 ? -14.836 -21.109 -16.75 1 97.88 33 SER B CA 1
ATOM 1611 C C . SER B 1 33 ? -13.664 -20.953 -17.719 1 97.88 33 SER B C 1
ATOM 1613 O O . SER B 1 33 ? -13.586 -21.641 -18.734 1 97.88 33 SER B O 1
ATOM 1615 N N . SER B 1 34 ? -12.711 -20.078 -17.406 1 98.31 34 SER B N 1
ATOM 1616 C CA . SER B 1 34 ? -11.609 -19.797 -18.328 1 98.31 34 SER B CA 1
ATOM 1617 C C . SER B 1 34 ? -10.555 -20.906 -18.266 1 98.31 34 SER B C 1
ATOM 1619 O O . SER B 1 34 ? -10.414 -21.578 -17.25 1 98.31 34 SER B O 1
ATOM 1621 N N . LYS B 1 35 ? -9.773 -21.047 -19.359 1 97.88 35 LYS B N 1
ATOM 1622 C CA . LYS B 1 35 ? -8.656 -22 -19.406 1 97.88 35 LYS B CA 1
ATOM 1623 C C . LYS B 1 35 ? -7.543 -21.578 -18.453 1 97.88 35 LYS B C 1
ATOM 1625 O O . LYS B 1 35 ? -6.879 -22.438 -17.859 1 97.88 35 LYS B O 1
ATOM 1630 N N . GLU B 1 36 ? -7.25 -20.281 -18.344 1 98.06 36 GLU B N 1
ATOM 1631 C CA . GLU B 1 36 ? -6.227 -19.75 -17.453 1 98.06 36 GLU B CA 1
ATOM 1632 C C . GLU B 1 36 ? -6.516 -20.125 -16 1 98.06 36 GLU B C 1
ATOM 1634 O O . GLU B 1 36 ? -5.617 -20.547 -15.266 1 98.06 36 GLU B O 1
ATOM 1639 N N . TYR B 1 37 ? -7.801 -19.953 -15.539 1 98.38 37 TYR B N 1
ATOM 1640 C CA . TYR B 1 37 ? -8.203 -20.344 -14.188 1 98.38 37 TYR B CA 1
ATOM 1641 C C . TYR B 1 37 ? -7.945 -21.812 -13.938 1 98.38 37 TYR B C 1
ATOM 1643 O O . TYR B 1 37 ? -7.34 -22.188 -12.93 1 98.38 37 TYR B O 1
ATOM 1651 N N . LYS B 1 38 ? -8.406 -22.672 -14.883 1 97.75 38 LYS B N 1
ATOM 1652 C CA . LYS B 1 38 ? -8.281 -24.125 -14.734 1 97.75 38 LYS B CA 1
ATOM 1653 C C . LYS B 1 38 ? -6.816 -24.547 -14.695 1 97.75 38 LYS B C 1
ATOM 1655 O O . LYS B 1 38 ? -6.445 -25.438 -13.93 1 97.75 38 LYS B O 1
ATOM 1660 N N . SER B 1 39 ? -6.035 -23.906 -15.484 1 97.19 39 SER B N 1
ATOM 1661 C CA . SER B 1 39 ? -4.605 -24.203 -15.508 1 97.19 39 SER B CA 1
ATOM 1662 C C . SER B 1 39 ? -3.949 -23.875 -14.172 1 97.19 39 SER B C 1
ATOM 1664 O O . SER B 1 39 ? -3.23 -24.703 -13.609 1 97.19 39 SER B O 1
ATOM 1666 N N . LEU B 1 40 ? -4.188 -22.719 -13.656 1 98.12 40 LEU B N 1
ATOM 1667 C CA . LEU B 1 40 ? -3.535 -22.266 -12.43 1 98.12 40 LEU B CA 1
ATOM 1668 C C . LEU B 1 40 ? -4.039 -23.047 -11.227 1 98.12 40 LEU B C 1
ATOM 1670 O O . LEU B 1 40 ? -3.279 -23.328 -10.297 1 98.12 40 LEU B O 1
ATOM 1674 N N . GLU B 1 41 ? -5.273 -23.375 -11.234 1 96.88 41 GLU B N 1
ATOM 1675 C CA . GLU B 1 41 ? -5.859 -24.125 -10.125 1 96.88 41 GLU B CA 1
ATOM 1676 C C . GLU B 1 41 ? -5.184 -25.484 -9.961 1 96.88 41 GLU B C 1
ATOM 1678 O O . GLU B 1 41 ? -5.121 -26.016 -8.852 1 96.88 41 GLU B O 1
ATOM 1683 N N . ASN B 1 42 ? -4.645 -26.016 -11.031 1 96.81 42 ASN B N 1
ATOM 1684 C CA . ASN B 1 42 ? -4.086 -27.359 -11.031 1 96.81 42 ASN B CA 1
ATOM 1685 C C . ASN B 1 42 ? -2.57 -27.344 -10.875 1 96.81 42 ASN B C 1
ATOM 1687 O O . ASN B 1 42 ? -1.921 -28.391 -10.938 1 96.81 42 ASN B O 1
ATOM 1691 N N . ILE B 1 43 ? -2.062 -26.219 -10.688 1 97.94 43 ILE B N 1
ATOM 1692 C CA . ILE B 1 43 ? -0.614 -26.109 -10.547 1 97.94 43 ILE B CA 1
ATOM 1693 C C . ILE B 1 43 ? -0.167 -26.844 -9.281 1 97.94 43 ILE B C 1
ATOM 1695 O O . ILE B 1 43 ? -0.883 -26.859 -8.281 1 97.94 43 ILE B O 1
ATOM 1699 N N . LYS B 1 44 ? 1.052 -27.438 -9.281 1 97.81 44 LYS B N 1
ATOM 1700 C CA . LYS B 1 44 ? 1.576 -28.188 -8.148 1 97.81 44 LYS B CA 1
ATOM 1701 C C . LYS B 1 44 ? 2.617 -27.375 -7.383 1 97.81 44 LYS B C 1
ATOM 1703 O O . LYS B 1 44 ? 3.311 -26.547 -7.969 1 97.81 44 LYS B O 1
ATOM 1708 N N . ILE B 1 45 ? 2.648 -27.656 -6.117 1 97.81 45 ILE B N 1
ATOM 1709 C CA . ILE B 1 45 ? 3.65 -27 -5.289 1 97.81 45 ILE B CA 1
ATOM 1710 C C . ILE B 1 45 ? 5.035 -27.203 -5.895 1 97.81 45 ILE B C 1
ATOM 1712 O O . ILE B 1 45 ? 5.398 -28.328 -6.262 1 97.81 45 ILE B O 1
ATOM 1716 N N . GLY B 1 46 ? 5.734 -26.141 -5.992 1 97.31 46 GLY B N 1
ATOM 1717 C CA . GLY B 1 46 ? 7.078 -26.219 -6.543 1 97.31 46 GLY B CA 1
ATOM 1718 C C . GLY B 1 46 ? 7.141 -25.828 -8.008 1 97.31 46 GLY B C 1
ATOM 1719 O O . GLY B 1 46 ? 8.219 -25.547 -8.531 1 97.31 46 GLY B O 1
ATOM 1720 N N . ASP B 1 47 ? 6.051 -25.766 -8.625 1 95.94 47 ASP B N 1
ATOM 1721 C CA . ASP B 1 47 ? 6.008 -25.375 -10.031 1 95.94 47 ASP B CA 1
ATOM 1722 C C . ASP B 1 47 ? 6.215 -23.875 -10.195 1 95.94 47 ASP B C 1
ATOM 1724 O O . ASP B 1 47 ? 5.852 -23.094 -9.312 1 95.94 47 ASP B O 1
ATOM 1728 N N . CYS B 1 48 ? 6.801 -23.453 -11.281 1 96.56 48 CYS B N 1
ATOM 1729 C CA . CYS B 1 48 ? 6.891 -22.094 -11.781 1 96.56 48 CYS B CA 1
ATOM 1730 C C . CYS B 1 48 ? 6.773 -22.047 -13.305 1 96.56 48 CYS B C 1
ATOM 1732 O O . CYS B 1 48 ? 7.762 -22.266 -14.008 1 96.56 48 CYS B O 1
ATOM 1734 N N . ASN B 1 49 ? 5.609 -21.781 -13.789 1 97.81 49 ASN B N 1
ATOM 1735 C CA . ASN B 1 49 ? 5.336 -21.75 -15.219 1 97.81 49 ASN B CA 1
ATOM 1736 C C . ASN B 1 49 ? 5.422 -20.328 -15.781 1 97.81 49 ASN B C 1
ATOM 1738 O O . ASN B 1 49 ? 4.742 -19.422 -15.289 1 97.81 49 ASN B O 1
ATOM 1742 N N . LYS B 1 50 ? 6.207 -20.172 -16.781 1 98.12 50 LYS B N 1
ATOM 1743 C CA . LYS B 1 50 ? 6.309 -18.875 -17.453 1 98.12 50 LYS B CA 1
ATOM 1744 C C . LYS B 1 50 ? 5.414 -18.828 -18.688 1 98.12 50 LYS B C 1
ATOM 1746 O O . LYS B 1 50 ? 5.5 -19.703 -19.562 1 98.12 50 LYS B O 1
ATOM 1751 N N . ILE B 1 51 ? 4.555 -17.875 -18.734 1 98.19 51 ILE B N 1
ATOM 1752 C CA . ILE B 1 51 ? 3.686 -17.656 -19.891 1 98.19 51 ILE B CA 1
ATOM 1753 C C . ILE B 1 51 ? 3.93 -16.25 -20.438 1 98.19 51 ILE B C 1
ATOM 1755 O O . ILE B 1 51 ? 3.75 -15.25 -19.734 1 98.19 51 ILE B O 1
ATOM 1759 N N . VAL B 1 52 ? 4.312 -16.125 -21.703 1 98.44 52 VAL B N 1
ATOM 1760 C CA . VAL B 1 52 ? 4.523 -14.836 -22.359 1 98.44 52 VAL B CA 1
ATOM 1761 C C . VAL B 1 52 ? 3.191 -14.297 -22.875 1 98.44 52 VAL B C 1
ATOM 1763 O O . VAL B 1 52 ? 2.484 -14.977 -23.625 1 98.44 52 VAL B O 1
ATOM 1766 N N . LEU B 1 53 ? 2.863 -13.078 -22.453 1 98 53 LEU B N 1
ATOM 1767 C CA . LEU B 1 53 ? 1.6 -12.469 -22.859 1 98 53 LEU B CA 1
ATOM 1768 C C . LEU B 1 53 ? 1.793 -11.586 -24.078 1 98 53 LEU B C 1
ATOM 1770 O O . LEU B 1 53 ? 0.929 -11.539 -24.969 1 98 53 LEU B O 1
ATOM 1774 N N . ASP B 1 54 ? 2.891 -10.836 -24.156 1 96.75 54 ASP B N 1
ATOM 1775 C CA . ASP B 1 54 ? 3.336 -10.062 -25.312 1 96.75 54 ASP B CA 1
ATOM 1776 C C . ASP B 1 54 ? 4.805 -9.664 -25.172 1 96.75 54 ASP B C 1
ATOM 1778 O O . ASP B 1 54 ? 5.543 -10.258 -24.375 1 96.75 54 ASP B O 1
ATOM 1782 N N . GLU B 1 55 ? 5.25 -8.742 -25.984 1 95.88 55 GLU B N 1
ATOM 1783 C CA . GLU B 1 55 ? 6.664 -8.375 -26.016 1 95.88 55 GLU B CA 1
ATOM 1784 C C . GLU B 1 55 ? 7.09 -7.703 -24.719 1 95.88 55 GLU B C 1
ATOM 1786 O O . GLU B 1 55 ? 8.273 -7.719 -24.359 1 95.88 55 GLU B O 1
ATOM 1791 N N . SER B 1 56 ? 6.129 -7.258 -23.922 1 96.81 56 SER B N 1
ATOM 1792 C CA . SER B 1 56 ? 6.508 -6.434 -22.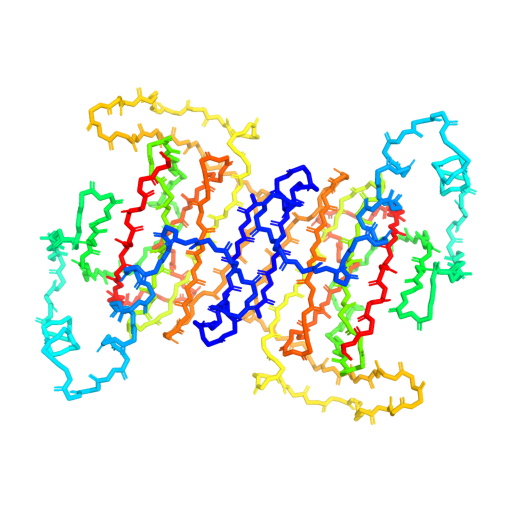766 1 96.81 56 SER B CA 1
ATOM 1793 C C . SER B 1 56 ? 5.973 -7.02 -21.469 1 96.81 56 SER B C 1
ATOM 1795 O O . SER B 1 56 ? 6.129 -6.422 -20.406 1 96.81 56 SER B O 1
ATOM 1797 N N . CYS B 1 57 ? 5.355 -8.164 -21.609 1 98.38 57 CYS B N 1
ATOM 1798 C CA . CYS B 1 57 ? 4.711 -8.68 -20.406 1 98.38 57 CYS B CA 1
ATOM 1799 C C . CYS B 1 57 ? 4.699 -10.203 -20.406 1 98.38 57 CYS B C 1
ATOM 1801 O O . CYS B 1 57 ? 4.383 -10.828 -21.422 1 98.38 57 CYS B O 1
ATOM 1803 N N . PHE B 1 58 ? 5.117 -10.805 -19.297 1 98.62 58 PHE B N 1
ATOM 1804 C CA . PHE B 1 58 ? 4.945 -12.234 -19.078 1 98.62 58 PHE B CA 1
ATOM 1805 C C . PHE B 1 58 ? 4.48 -12.516 -17.656 1 98.62 58 PHE B C 1
ATOM 1807 O O . PHE B 1 58 ? 4.52 -11.625 -16.797 1 98.62 58 PHE B O 1
ATOM 1814 N N . VAL B 1 59 ? 4.004 -13.719 -17.438 1 98.56 59 VAL B N 1
ATOM 1815 C CA . VAL B 1 59 ? 3.49 -14.094 -16.125 1 98.56 59 VAL B CA 1
ATOM 1816 C C . VAL B 1 59 ? 4.191 -15.352 -15.633 1 98.56 59 VAL B C 1
ATOM 1818 O O . VAL B 1 59 ? 4.465 -16.266 -16.406 1 98.56 59 VAL B O 1
ATOM 1821 N N . LEU B 1 60 ? 4.625 -15.367 -14.375 1 98.5 60 LEU B N 1
ATOM 1822 C CA . LEU B 1 60 ? 5.113 -16.547 -13.656 1 98.5 60 LEU B CA 1
ATOM 1823 C C . LEU B 1 60 ? 4.043 -17.094 -12.727 1 98.5 60 LEU B C 1
ATOM 1825 O O . LEU B 1 60 ? 3.719 -16.484 -11.711 1 98.5 60 LEU B O 1
ATOM 1829 N N . GLU B 1 61 ? 3.514 -18.234 -13.086 1 98.62 61 GLU B N 1
ATOM 1830 C CA . GLU B 1 61 ? 2.547 -18.938 -12.242 1 98.62 61 GLU B CA 1
ATOM 1831 C C . GLU B 1 61 ? 3.246 -19.891 -11.273 1 98.62 61 GLU B C 1
ATOM 1833 O O . GLU B 1 61 ? 4.008 -20.766 -11.695 1 98.62 61 GLU B O 1
ATOM 1838 N N . GLN B 1 62 ? 2.902 -19.688 -10.031 1 98.44 62 GLN B N 1
ATOM 1839 C CA . GLN B 1 62 ? 3.672 -20.422 -9.031 1 98.44 62 GLN B CA 1
ATOM 1840 C C . GLN B 1 62 ? 2.768 -20.953 -7.922 1 98.44 62 GLN B C 1
ATOM 1842 O O . GLN B 1 62 ? 1.749 -20.344 -7.598 1 98.44 62 GLN B O 1
ATOM 1847 N N . ALA B 1 63 ? 3.145 -22.109 -7.371 1 98.62 63 ALA B N 1
ATOM 1848 C CA . ALA B 1 63 ? 2.572 -22.656 -6.145 1 98.62 63 ALA B CA 1
ATOM 1849 C C . ALA B 1 63 ? 3.666 -23.062 -5.16 1 98.62 63 ALA B C 1
ATOM 1851 O O . ALA B 1 63 ? 4.668 -23.656 -5.547 1 98.62 63 ALA B O 1
ATOM 1852 N N . TYR B 1 64 ? 3.512 -22.672 -3.924 1 98.5 64 TYR B N 1
ATOM 1853 C CA . TYR B 1 64 ? 4.5 -22.922 -2.883 1 98.5 64 TYR B CA 1
ATOM 1854 C C . TYR B 1 64 ? 3.859 -22.891 -1.5 1 98.5 64 TYR B C 1
ATOM 1856 O O . TYR B 1 64 ? 2.648 -22.688 -1.376 1 98.5 64 TYR B O 1
ATOM 1864 N N . VAL B 1 65 ? 4.633 -23.188 -0.498 1 98.56 65 VAL B N 1
ATOM 1865 C CA . VAL B 1 65 ? 4.23 -23.031 0.896 1 98.56 65 VAL B CA 1
ATOM 1866 C C . VAL B 1 65 ? 4.871 -21.781 1.488 1 98.56 65 VAL B C 1
ATOM 1868 O O . VAL B 1 65 ? 6.082 -21.578 1.355 1 98.56 65 VAL B O 1
ATOM 1871 N N . SER B 1 66 ? 4.043 -20.859 2.021 1 98.56 66 SER B N 1
ATOM 1872 C CA . SER B 1 66 ? 4.59 -19.656 2.625 1 98.56 66 SER B CA 1
ATOM 1873 C C . SER B 1 66 ? 5.625 -19.984 3.691 1 98.56 66 SER B C 1
ATOM 1875 O O . SER B 1 66 ? 5.68 -21.109 4.184 1 98.56 66 SER B O 1
ATOM 1877 N N . LYS B 1 67 ? 6.438 -19.047 4.02 1 98.19 67 LYS B N 1
ATOM 1878 C CA . LYS B 1 67 ? 7.633 -19.312 4.812 1 98.19 67 LYS B CA 1
ATOM 1879 C C . LYS B 1 67 ? 7.727 -18.375 6.012 1 98.19 67 LYS B C 1
ATOM 1881 O O . LYS B 1 67 ? 7 -17.375 6.082 1 98.19 67 LYS B O 1
ATOM 1886 N N . ASP B 1 68 ? 8.664 -18.719 6.941 1 97.75 68 ASP B N 1
ATOM 1887 C CA . ASP B 1 68 ? 9.039 -17.812 8.016 1 97.75 68 ASP B CA 1
ATOM 1888 C C . ASP B 1 68 ? 9.852 -16.641 7.477 1 97.75 68 ASP B C 1
ATOM 1890 O O . ASP B 1 68 ? 10.617 -16.797 6.523 1 97.75 68 ASP B O 1
ATOM 1894 N N . LYS B 1 69 ? 9.711 -15.531 8.133 1 96.56 69 LYS B N 1
ATOM 1895 C CA . LYS B 1 69 ? 10.398 -14.32 7.707 1 96.56 69 LYS B CA 1
ATOM 1896 C C . LYS B 1 69 ? 11.906 -14.547 7.609 1 96.56 69 LYS B C 1
ATOM 1898 O O . LYS B 1 69 ? 12.562 -14.031 6.703 1 96.56 69 LYS B O 1
ATOM 1903 N N . LYS B 1 70 ? 12.469 -15.258 8.562 1 95.56 70 LYS B N 1
ATOM 1904 C CA . LYS B 1 70 ? 13.906 -15.5 8.617 1 95.56 70 LYS B CA 1
ATOM 1905 C C . LYS B 1 70 ? 14.391 -16.219 7.359 1 95.56 70 LYS B C 1
ATOM 1907 O O . LYS B 1 70 ? 15.578 -16.172 7.035 1 95.56 70 LYS B O 1
ATOM 1912 N N . ASP B 1 71 ? 13.531 -16.922 6.672 1 96.12 71 ASP B N 1
ATOM 1913 C CA . ASP B 1 71 ? 13.891 -17.688 5.484 1 96.12 71 ASP B CA 1
ATOM 1914 C C . ASP B 1 71 ? 13.625 -16.891 4.211 1 96.12 71 ASP B C 1
ATOM 1916 O O . ASP B 1 71 ? 13.727 -17.422 3.105 1 96.12 71 ASP B O 1
ATOM 1920 N N . CYS B 1 72 ? 13.211 -15.648 4.324 1 96.56 72 CYS B N 1
ATOM 1921 C CA . CYS B 1 72 ? 12.914 -14.781 3.191 1 96.56 72 CYS B CA 1
ATOM 1922 C C . CYS B 1 72 ? 13.891 -13.609 3.125 1 96.56 72 CYS B C 1
ATOM 1924 O O . CYS B 1 72 ? 14.75 -13.469 3.996 1 96.56 72 CYS B O 1
ATOM 1926 N N . PHE B 1 73 ? 13.797 -12.844 2.041 1 96.62 73 PHE B N 1
ATOM 1927 C CA . PHE B 1 73 ? 14.656 -11.688 1.833 1 96.62 73 PHE B CA 1
ATOM 1928 C C . PHE B 1 73 ? 13.984 -10.664 0.92 1 96.62 73 PHE B C 1
ATOM 1930 O O . PHE B 1 73 ? 13.047 -11 0.194 1 96.62 73 PHE B O 1
ATOM 1937 N N . PHE B 1 74 ? 14.477 -9.445 0.984 1 98.25 74 PHE B N 1
ATOM 1938 C CA . PHE B 1 74 ? 14.016 -8.414 0.061 1 98.25 74 PHE B CA 1
ATOM 1939 C C . PHE B 1 74 ? 14.68 -8.578 -1.302 1 98.25 74 PHE B C 1
ATOM 1941 O O . PHE B 1 74 ? 15.875 -8.859 -1.385 1 98.25 74 PHE B O 1
ATOM 1948 N N . GLU B 1 75 ? 13.93 -8.406 -2.305 1 98.31 75 GLU B N 1
ATOM 1949 C CA . GLU B 1 75 ? 14.438 -8.375 -3.676 1 98.31 75 GLU B CA 1
ATOM 1950 C C . GLU B 1 75 ? 13.961 -7.117 -4.402 1 98.31 75 GLU B C 1
ATOM 1952 O O . GLU B 1 75 ? 12.953 -6.516 -4.023 1 98.31 75 GLU B O 1
ATOM 1957 N N . SER B 1 76 ? 14.625 -6.727 -5.414 1 97.94 76 SER B N 1
ATOM 1958 C CA . SER B 1 76 ? 14.227 -5.609 -6.258 1 97.94 76 SER B CA 1
ATOM 1959 C C . SER B 1 76 ? 14.539 -5.887 -7.727 1 97.94 76 SER B C 1
ATOM 1961 O O . SER B 1 76 ? 15.328 -6.781 -8.039 1 97.94 76 SER B O 1
ATOM 1963 N N . HIS B 1 77 ? 13.859 -5.223 -8.562 1 97.94 77 HIS B N 1
ATOM 1964 C CA . HIS B 1 77 ? 13.984 -5.336 -10.016 1 97.94 77 HIS B CA 1
ATOM 1965 C C . HIS B 1 77 ? 14.125 -3.965 -10.664 1 97.94 77 HIS B C 1
ATOM 1967 O O . HIS B 1 77 ? 13.625 -2.969 -10.141 1 97.94 77 HIS B O 1
ATOM 1973 N N . LYS B 1 78 ? 14.812 -3.926 -11.836 1 97.31 78 LYS B N 1
ATOM 1974 C CA . LYS B 1 78 ? 15 -2.656 -12.531 1 97.31 78 LYS B CA 1
ATOM 1975 C C . LYS B 1 78 ? 14.305 -2.666 -13.883 1 97.31 78 LYS B C 1
ATOM 1977 O O . LYS B 1 78 ? 13.875 -1.619 -14.375 1 97.31 78 LYS B O 1
ATOM 1982 N N . LYS B 1 79 ? 14.133 -3.811 -14.461 1 97.75 79 LYS B N 1
ATOM 1983 C CA . LYS B 1 79 ? 13.633 -3.91 -15.828 1 97.75 79 LYS B CA 1
ATOM 1984 C C . LYS B 1 79 ? 12.125 -4.105 -15.852 1 97.75 79 LYS B C 1
ATOM 1986 O O . LYS B 1 79 ? 11.461 -3.75 -16.828 1 97.75 79 LYS B O 1
ATOM 1991 N N . TYR B 1 80 ? 11.586 -4.633 -14.773 1 97.81 80 TYR B N 1
ATOM 1992 C CA . TYR B 1 80 ? 10.172 -4.988 -14.773 1 97.81 80 TYR B CA 1
ATOM 1993 C C . TYR B 1 80 ? 9.477 -4.461 -13.516 1 97.81 80 TYR B C 1
ATOM 1995 O O . TYR B 1 80 ? 10.07 -4.441 -12.438 1 97.81 80 TYR B O 1
ATOM 2003 N N . ILE B 1 81 ? 8.273 -4.004 -13.695 1 97 81 ILE B N 1
ATOM 2004 C CA . ILE B 1 81 ? 7.328 -3.854 -12.594 1 97 81 ILE B CA 1
ATOM 2005 C C . ILE B 1 81 ? 6.727 -5.211 -12.242 1 97 81 ILE B C 1
ATOM 2007 O O . ILE B 1 81 ? 6.379 -5.992 -13.133 1 97 81 ILE B O 1
ATOM 2011 N N . ASP B 1 82 ? 6.637 -5.492 -10.961 1 98.25 82 ASP B N 1
ATOM 2012 C CA . ASP B 1 82 ? 6.004 -6.73 -10.508 1 98.25 82 ASP B CA 1
ATOM 2013 C C . ASP B 1 82 ? 4.555 -6.484 -10.094 1 98.25 82 ASP B C 1
ATOM 2015 O O . ASP B 1 82 ? 4.285 -5.66 -9.219 1 98.25 82 ASP B O 1
ATOM 2019 N N . ILE B 1 83 ? 3.639 -7.133 -10.703 1 98 83 ILE B N 1
ATOM 2020 C CA . ILE B 1 83 ? 2.281 -7.262 -10.188 1 98 83 ILE B CA 1
ATOM 2021 C C . ILE B 1 83 ? 2.09 -8.648 -9.586 1 98 83 ILE B C 1
ATOM 2023 O O . ILE B 1 83 ? 2.092 -9.656 -10.297 1 98 83 ILE B O 1
ATOM 2027 N N . GLN B 1 84 ? 1.974 -8.734 -8.289 1 98.56 84 GLN B N 1
ATOM 2028 C CA . GLN B 1 84 ? 1.802 -10 -7.582 1 98.56 84 GLN B CA 1
ATOM 2029 C C . GLN B 1 84 ? 0.336 -10.234 -7.227 1 98.56 84 GLN B C 1
ATOM 2031 O O . GLN B 1 84 ? -0.213 -9.562 -6.352 1 98.56 84 GLN B O 1
ATOM 2036 N N . TYR B 1 85 ? -0.245 -11.188 -7.875 1 98.62 85 TYR B N 1
ATOM 2037 C CA . TYR B 1 85 ? -1.657 -11.508 -7.703 1 98.62 85 TYR B CA 1
ATOM 2038 C C . TYR B 1 85 ? -1.826 -12.844 -6.984 1 98.62 85 TYR B C 1
ATOM 2040 O O . TYR B 1 85 ? -1.331 -13.875 -7.445 1 98.62 85 TYR B O 1
ATOM 2048 N N . ILE B 1 86 ? -2.586 -12.836 -5.832 1 98.75 86 ILE B N 1
ATOM 2049 C CA . ILE B 1 86 ? -2.834 -14.07 -5.102 1 98.75 86 ILE B CA 1
ATOM 2050 C C . ILE B 1 86 ? -4.086 -14.75 -5.648 1 98.75 86 ILE B C 1
ATOM 2052 O O . ILE B 1 86 ? -5.184 -14.195 -5.59 1 98.75 86 ILE B O 1
ATOM 2056 N N . PHE B 1 87 ? -3.887 -15.922 -6.184 1 98.69 87 PHE B N 1
ATOM 2057 C CA . PHE B 1 87 ? -4.98 -16.734 -6.707 1 98.69 87 PHE B CA 1
ATOM 2058 C C . PHE B 1 87 ? -5.609 -17.578 -5.602 1 98.69 87 PHE B C 1
ATOM 2060 O O . PHE B 1 87 ? -6.832 -17.703 -5.539 1 98.69 87 PHE B O 1
ATOM 2067 N N . TYR B 1 88 ? -4.797 -18.156 -4.766 1 98.56 88 TYR B N 1
ATOM 2068 C CA . TYR B 1 88 ? -5.234 -18.969 -3.641 1 98.56 88 TYR B CA 1
ATOM 2069 C C . TYR B 1 88 ? -4.328 -18.766 -2.432 1 98.56 88 TYR B C 1
ATOM 2071 O O . TYR B 1 88 ? -3.102 -18.75 -2.561 1 98.56 88 TYR B O 1
ATOM 2079 N N . GLY B 1 89 ? -4.988 -18.625 -1.22 1 98 89 GLY B N 1
ATOM 2080 C CA . GLY B 1 89 ? -4.238 -18.469 0.016 1 98 89 GLY B CA 1
ATOM 2081 C C . GLY B 1 89 ? -4.078 -17.016 0.43 1 98 89 GLY B C 1
ATOM 2082 O O . GLY B 1 89 ? -4.77 -16.141 -0.089 1 98 89 GLY B O 1
ATOM 2083 N N . THR B 1 90 ? -3.311 -16.797 1.507 1 98 90 THR B N 1
ATOM 2084 C CA . THR B 1 90 ? -3.002 -15.477 2.062 1 98 90 THR B CA 1
ATOM 2085 C C . THR B 1 90 ? -1.533 -15.391 2.465 1 98 90 THR B C 1
ATOM 2087 O O . THR B 1 90 ? -0.995 -16.312 3.07 1 98 90 THR B O 1
ATOM 2090 N N . GLU B 1 91 ? -0.91 -14.266 2.127 1 98.38 91 GLU B N 1
ATOM 2091 C CA . GLU B 1 91 ? 0.466 -14.102 2.586 1 98.38 91 GLU B CA 1
ATOM 2092 C C . GLU B 1 91 ? 0.765 -12.641 2.91 1 98.38 91 GLU B C 1
ATOM 2094 O O . GLU B 1 91 ? -0.011 -11.75 2.559 1 98.38 91 GLU B O 1
ATOM 2099 N N . ILE B 1 92 ? 1.821 -12.453 3.639 1 98.12 92 ILE B N 1
ATOM 2100 C CA . ILE B 1 92 ? 2.369 -11.125 3.896 1 98.12 92 ILE B CA 1
ATOM 2101 C C . ILE B 1 92 ? 3.465 -10.812 2.879 1 98.12 92 ILE B C 1
ATOM 2103 O O . ILE B 1 92 ? 4.273 -11.688 2.541 1 98.12 92 ILE B O 1
ATOM 2107 N N . MET B 1 93 ? 3.463 -9.633 2.352 1 98.19 93 MET B N 1
ATOM 2108 C CA . MET B 1 93 ? 4.551 -9.07 1.56 1 98.19 93 MET B CA 1
ATOM 2109 C C . MET B 1 93 ? 5.07 -7.785 2.188 1 98.19 93 MET B C 1
ATOM 2111 O O . MET B 1 93 ? 4.32 -6.82 2.35 1 98.19 93 MET B O 1
ATOM 2115 N N . GLU B 1 94 ? 6.309 -7.801 2.529 1 98.12 94 GLU B N 1
ATOM 2116 C CA . GLU B 1 94 ? 6.879 -6.562 3.049 1 98.12 94 GLU B CA 1
ATOM 2117 C C . GLU B 1 94 ? 7.504 -5.73 1.932 1 98.12 94 GLU B C 1
ATOM 2119 O O . GLU B 1 94 ? 7.953 -6.277 0.921 1 98.12 94 GLU B O 1
ATOM 2124 N N . VAL B 1 95 ? 7.492 -4.465 2.098 1 97.81 95 VAL B N 1
ATOM 2125 C CA . VAL B 1 95 ? 8.023 -3.566 1.077 1 97.81 95 VAL B CA 1
ATOM 2126 C C . VAL B 1 95 ? 8.789 -2.424 1.741 1 97.81 95 VAL B C 1
ATOM 2128 O O . VAL B 1 95 ? 8.398 -1.946 2.809 1 97.81 95 VAL B O 1
ATOM 2131 N N . GLU B 1 96 ? 9.828 -2.049 1.154 1 96.75 96 GLU B N 1
ATOM 2132 C CA . GLU B 1 96 ? 10.695 -0.959 1.603 1 96.75 96 GLU B CA 1
ATOM 2133 C C . GLU B 1 96 ? 11.422 -0.313 0.428 1 96.75 96 GLU B C 1
ATOM 2135 O O . GLU B 1 96 ? 11.672 -0.963 -0.589 1 96.75 96 GLU B O 1
ATOM 2140 N N . ASN B 1 97 ? 11.648 1.012 0.556 1 95.62 97 ASN B N 1
ATOM 2141 C CA . ASN B 1 97 ? 12.453 1.67 -0.463 1 95.62 97 ASN B CA 1
ATOM 2142 C C . ASN B 1 97 ? 13.852 1.066 -0.543 1 95.62 97 ASN B C 1
ATOM 2144 O O . ASN B 1 97 ? 14.508 0.857 0.482 1 95.62 97 ASN B O 1
ATOM 2148 N N . ILE B 1 98 ? 14.336 0.851 -1.706 1 95.94 98 ILE B N 1
ATOM 2149 C CA . ILE B 1 98 ? 15.617 0.192 -1.918 1 95.94 98 ILE B CA 1
ATOM 2150 C C . ILE B 1 98 ? 16.719 0.996 -1.243 1 95.94 98 ILE B C 1
ATOM 2152 O O . ILE B 1 98 ? 17.703 0.427 -0.762 1 95.94 98 ILE B O 1
ATOM 2156 N N . ASN B 1 99 ? 16.594 2.299 -1.192 1 94.19 99 ASN B N 1
ATOM 2157 C CA . ASN B 1 99 ? 17.641 3.178 -0.669 1 94.19 99 ASN B CA 1
ATOM 2158 C C . ASN B 1 99 ? 17.797 3.012 0.839 1 94.19 99 ASN B C 1
ATOM 2160 O O . ASN B 1 99 ? 18.797 3.461 1.41 1 94.19 99 ASN B O 1
ATOM 2164 N N . ASN B 1 100 ? 16.875 2.396 1.455 1 94.75 100 ASN B N 1
ATOM 2165 C CA . ASN B 1 100 ? 16.922 2.217 2.902 1 94.75 100 ASN B CA 1
ATOM 2166 C C . ASN B 1 100 ? 17.516 0.859 3.277 1 94.75 100 ASN B C 1
ATOM 2168 O O . ASN B 1 100 ? 17.656 0.545 4.461 1 94.75 100 ASN B O 1
ATOM 2172 N N . LEU B 1 101 ? 17.859 0.08 2.281 1 96.88 101 LEU B N 1
ATOM 2173 C CA . LEU B 1 101 ? 18.25 -1.3 2.551 1 96.88 101 LEU B CA 1
ATOM 2174 C C . LEU B 1 101 ? 19.703 -1.538 2.176 1 96.88 101 LEU B C 1
ATOM 2176 O O . LEU B 1 101 ? 20.203 -0.949 1.216 1 96.88 101 LEU B O 1
ATOM 2180 N N . GLU B 1 102 ? 20.281 -2.432 2.92 1 97 102 GLU B N 1
ATOM 2181 C CA . GLU B 1 102 ? 21.609 -2.912 2.553 1 97 102 GLU B CA 1
ATOM 2182 C C . GLU B 1 102 ? 21.531 -3.955 1.44 1 97 102 GLU B C 1
ATOM 2184 O O . GLU B 1 102 ? 20.703 -4.867 1.496 1 97 102 GLU B O 1
ATOM 2189 N N . ILE B 1 103 ? 22.469 -3.771 0.468 1 96.75 103 ILE B N 1
ATOM 2190 C CA . ILE B 1 103 ? 22.516 -4.738 -0.624 1 96.75 103 ILE B CA 1
ATOM 2191 C C . ILE B 1 103 ? 23.328 -5.953 -0.201 1 96.75 103 ILE B C 1
ATOM 2193 O O . ILE B 1 103 ? 24.469 -5.812 0.283 1 96.75 103 ILE B O 1
ATOM 2197 N N . ILE B 1 104 ? 22.812 -7.078 -0.36 1 96.94 104 ILE B N 1
ATOM 2198 C CA . ILE B 1 104 ? 23.5 -8.32 -0.029 1 96.94 104 ILE B CA 1
ATOM 2199 C C . ILE B 1 104 ? 24.016 -8.984 -1.308 1 96.94 104 ILE B C 1
ATOM 2201 O O . ILE B 1 104 ? 25.062 -9.625 -1.309 1 96.94 104 ILE B O 1
ATOM 2205 N N . GLN B 1 105 ? 23.234 -9.023 -2.371 1 97.38 105 GLN B N 1
ATOM 2206 C CA . GLN B 1 105 ? 23.609 -9.484 -3.703 1 97.38 105 GLN B CA 1
ATOM 2207 C C . GLN B 1 105 ? 23.359 -8.398 -4.75 1 97.38 105 GLN B C 1
ATOM 2209 O O . GLN B 1 105 ? 22.219 -7.992 -4.977 1 97.38 105 GLN B O 1
ATOM 2214 N N . GLU B 1 106 ? 24.406 -8.039 -5.328 1 96.94 106 GLU B N 1
ATOM 2215 C CA . GLU B 1 106 ? 24.344 -6.949 -6.297 1 96.94 106 GLU B CA 1
ATOM 2216 C C . GLU B 1 106 ? 23.422 -7.309 -7.469 1 96.94 106 GLU B C 1
ATOM 2218 O O . GLU B 1 106 ? 23.234 -8.492 -7.766 1 96.94 106 GLU B O 1
ATOM 2223 N N . TYR B 1 107 ? 23 -6.219 -8.039 1 97.5 107 TYR B N 1
ATOM 2224 C CA . TYR B 1 107 ? 22.094 -6.348 -9.164 1 97.5 107 TYR B CA 1
ATOM 2225 C C . TYR B 1 107 ? 22.703 -7.176 -10.281 1 97.5 107 TYR B C 1
ATOM 2227 O O . TYR B 1 107 ? 23.844 -6.914 -10.711 1 97.5 107 TYR B O 1
ATOM 2235 N N . ASN B 1 108 ? 21.984 -8.156 -10.664 1 97.06 108 ASN B N 1
ATOM 2236 C CA . ASN B 1 108 ? 22.312 -8.969 -11.828 1 97.06 108 ASN B CA 1
ATOM 2237 C C . ASN B 1 108 ? 21.453 -8.609 -13.031 1 97.06 108 ASN B C 1
ATOM 2239 O O . ASN B 1 108 ? 20.25 -8.883 -13.031 1 97.06 108 ASN B O 1
ATOM 2243 N N . GLU B 1 109 ? 22.016 -8.078 -14.047 1 96.06 109 GLU B N 1
ATOM 2244 C CA . GLU B 1 109 ? 21.297 -7.578 -15.219 1 96.06 109 GLU B CA 1
ATOM 2245 C C . GLU B 1 109 ? 20.531 -8.703 -15.93 1 96.06 109 GLU B C 1
ATOM 2247 O O . GLU B 1 109 ? 19.406 -8.508 -16.359 1 96.06 109 GLU B O 1
ATOM 2252 N N . SER B 1 110 ? 21.156 -9.828 -16.094 1 95.81 110 SER B N 1
ATOM 2253 C CA . SER B 1 110 ? 20.547 -10.945 -16.828 1 95.81 110 SER B CA 1
ATOM 2254 C C . SER B 1 110 ? 19.344 -11.5 -16.078 1 95.81 110 SER B C 1
ATOM 2256 O O . SER B 1 110 ? 18.359 -11.93 -16.719 1 95.81 110 SER B O 1
ATOM 2258 N N . LEU B 1 111 ? 19.281 -11.383 -14.805 1 94.19 111 LEU B N 1
ATOM 2259 C CA . LEU B 1 111 ? 18.203 -11.93 -14.008 1 94.19 111 LEU B CA 1
ATOM 2260 C C . LEU B 1 111 ? 17.219 -10.836 -13.586 1 94.19 111 LEU B C 1
ATOM 2262 O O . LEU B 1 111 ? 16.141 -11.125 -13.094 1 94.19 111 LEU B O 1
ATOM 2266 N N . ASP B 1 112 ? 17.656 -9.531 -13.812 1 97.25 112 ASP B N 1
ATOM 2267 C CA . ASP B 1 112 ? 16.906 -8.391 -13.297 1 97.25 112 ASP B CA 1
ATOM 2268 C C . ASP B 1 112 ? 16.578 -8.57 -11.812 1 97.25 112 ASP B C 1
ATOM 2270 O O . ASP B 1 112 ? 15.406 -8.523 -11.422 1 97.25 112 ASP B O 1
ATOM 2274 N N . TYR B 1 113 ? 17.625 -8.625 -11.094 1 94.75 113 TYR B N 1
ATOM 2275 C CA . TYR B 1 113 ? 17.438 -9.102 -9.727 1 94.75 113 TYR B CA 1
ATOM 2276 C C . TYR B 1 113 ? 18.531 -8.602 -8.805 1 94.75 113 TYR B C 1
ATOM 2278 O O . TYR B 1 113 ? 19.719 -8.672 -9.148 1 94.75 113 TYR B O 1
ATOM 2286 N N . ALA B 1 114 ? 18.219 -7.992 -7.707 1 97.81 114 ALA B N 1
ATOM 2287 C CA . ALA B 1 114 ? 19.094 -7.715 -6.578 1 97.81 114 ALA B CA 1
ATOM 2288 C C . ALA B 1 114 ? 18.5 -8.219 -5.273 1 97.81 114 ALA B C 1
ATOM 2290 O O . ALA B 1 114 ? 17.281 -8.32 -5.141 1 97.81 114 ALA B O 1
ATOM 2291 N N . LYS B 1 115 ? 19.406 -8.578 -4.352 1 97.94 115 LYS B N 1
ATOM 2292 C CA . LYS B 1 115 ? 18.984 -9.055 -3.035 1 97.94 115 LYS B CA 1
ATOM 2293 C C . LYS B 1 115 ? 19.391 -8.078 -1.938 1 97.94 115 LYS B C 1
ATOM 2295 O O . LYS B 1 115 ? 20.5 -7.535 -1.965 1 97.94 115 LYS B O 1
ATOM 2300 N N . HIS B 1 116 ? 18.469 -7.867 -1.001 1 97.88 116 HIS B N 1
ATOM 2301 C CA . HIS B 1 116 ? 18.719 -6.93 0.087 1 97.88 116 HIS B CA 1
ATOM 2302 C C . HIS B 1 116 ? 18.516 -7.59 1.445 1 97.88 116 HIS B C 1
ATOM 2304 O O . HIS B 1 116 ? 17.844 -8.625 1.543 1 97.88 116 HIS B O 1
ATOM 2310 N N . ALA B 1 117 ? 19.125 -6.988 2.449 1 95.88 117 ALA B N 1
ATOM 2311 C CA . ALA B 1 117 ? 19.062 -7.496 3.816 1 95.88 117 ALA B CA 1
ATOM 2312 C C . ALA B 1 117 ? 17.688 -7.273 4.422 1 95.88 117 ALA B C 1
ATOM 2314 O O . ALA B 1 117 ? 16.906 -6.441 3.939 1 95.88 117 ALA B O 1
ATOM 2315 N N . GLN B 1 118 ? 17.438 -7.98 5.457 1 94.31 118 GLN B N 1
ATOM 2316 C CA . GLN B 1 118 ? 16.25 -7.766 6.266 1 94.31 118 GLN B CA 1
ATOM 2317 C C . GLN B 1 118 ? 16.234 -6.363 6.871 1 94.31 118 GLN B C 1
ATOM 2319 O O . GLN B 1 118 ? 17.297 -5.734 7 1 94.31 118 GLN B O 1
ATOM 2324 N N . PHE B 1 119 ? 15.094 -5.965 7.086 1 91.81 119 PHE B N 1
ATOM 2325 C CA . PHE B 1 119 ? 14.898 -4.641 7.664 1 91.81 119 PHE B CA 1
ATOM 2326 C C . PHE B 1 119 ? 13.695 -4.625 8.594 1 91.81 119 PHE B C 1
ATOM 2328 O O . PHE B 1 119 ? 12.633 -5.145 8.25 1 91.81 119 PHE B O 1
ATOM 2335 N N . ILE B 1 120 ? 13.789 -4.141 9.836 1 88.88 120 ILE B N 1
ATOM 2336 C CA . ILE B 1 120 ? 12.766 -4.242 10.875 1 88.88 120 ILE B CA 1
ATOM 2337 C C . ILE B 1 120 ? 11.703 -3.162 10.664 1 88.88 120 ILE B C 1
ATOM 2339 O O . ILE B 1 120 ? 10.57 -3.303 11.117 1 88.88 120 ILE B O 1
ATOM 2343 N N . ASN B 1 121 ? 11.914 -2.105 10.031 1 91.81 121 ASN B N 1
ATOM 2344 C CA . ASN B 1 121 ? 10.977 -0.992 9.898 1 91.81 121 ASN B CA 1
ATOM 2345 C C . ASN B 1 121 ? 10.453 -0.865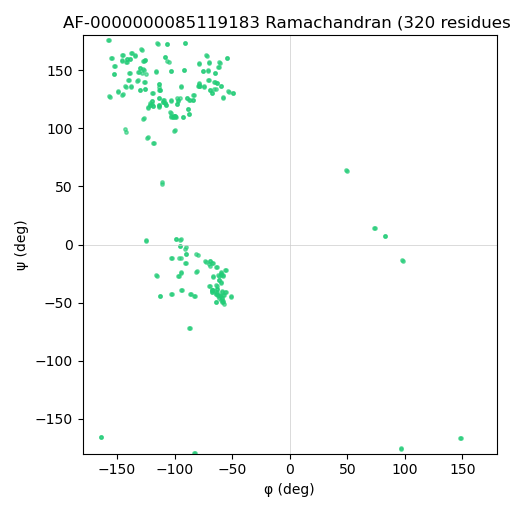 8.477 1 91.81 121 ASN B C 1
ATOM 2347 O O . ASN B 1 121 ? 10.469 0.222 7.895 1 91.81 121 ASN B O 1
ATOM 2351 N N . SER B 1 122 ? 9.906 -2.014 7.973 1 96.12 122 SER B N 1
ATOM 2352 C CA . SER B 1 122 ? 9.297 -1.994 6.648 1 96.12 122 SER B CA 1
ATOM 2353 C C . SER B 1 122 ? 7.777 -2.061 6.742 1 96.12 122 SER B C 1
ATOM 2355 O O . SER B 1 122 ? 7.227 -2.406 7.793 1 96.12 122 SER B O 1
ATOM 2357 N N . SER B 1 123 ? 7.121 -1.603 5.695 1 97.44 123 SER B N 1
ATOM 2358 C CA . SER B 1 123 ? 5.676 -1.78 5.605 1 97.44 123 SER B CA 1
ATOM 2359 C C . SER B 1 123 ? 5.312 -3.24 5.348 1 97.44 123 SER B C 1
ATOM 2361 O O . SER B 1 123 ? 6.012 -3.938 4.609 1 97.44 123 SER B O 1
ATOM 2363 N N . SER B 1 124 ? 4.262 -3.664 5.961 1 97.25 124 SER B N 1
ATOM 2364 C CA . SER B 1 124 ? 3.789 -5.043 5.871 1 97.25 124 SER B CA 1
ATOM 2365 C C . SER B 1 124 ? 2.391 -5.109 5.266 1 97.25 124 SER B C 1
ATOM 2367 O O . SER B 1 124 ? 1.435 -4.582 5.84 1 97.25 124 SER B O 1
ATOM 2369 N N . LEU B 1 125 ? 2.277 -5.781 4.141 1 97.88 125 LEU B N 1
ATOM 2370 C CA . LEU B 1 125 ? 1.024 -5.871 3.396 1 97.88 125 LEU B CA 1
ATOM 2371 C C . LEU B 1 125 ? 0.423 -7.27 3.518 1 97.88 125 LEU B C 1
ATOM 2373 O O . LEU B 1 125 ? 1.084 -8.266 3.209 1 97.88 125 LEU B O 1
ATOM 2377 N N . LEU B 1 126 ? -0.764 -7.348 4.004 1 97.56 126 LEU B N 1
ATOM 2378 C CA . LEU B 1 126 ? -1.516 -8.602 3.982 1 97.56 126 LEU B CA 1
ATOM 2379 C C . LEU B 1 126 ? -2.295 -8.742 2.678 1 97.56 126 LEU B C 1
ATOM 2381 O O . LEU B 1 126 ? -3.24 -7.988 2.432 1 97.56 126 LEU B O 1
ATOM 2385 N N . ILE B 1 127 ? -1.916 -9.68 1.862 1 97.62 127 ILE B N 1
ATOM 2386 C CA . ILE B 1 127 ? -2.535 -9.883 0.556 1 97.62 127 ILE B CA 1
ATOM 2387 C C . ILE B 1 127 ? -3.336 -11.18 0.555 1 97.62 127 ILE B C 1
ATOM 2389 O O . ILE B 1 127 ? -2.783 -12.258 0.776 1 97.62 127 ILE B O 1
ATOM 2393 N N . ARG B 1 128 ? -4.621 -11.086 0.256 1 97.06 128 ARG B N 1
ATOM 2394 C CA . ARG B 1 128 ? -5.543 -12.219 0.287 1 97.06 128 ARG B CA 1
ATOM 2395 C C . ARG B 1 128 ? -5.902 -12.672 -1.125 1 97.06 128 ARG B C 1
ATOM 2397 O O . ARG B 1 128 ? -5.512 -12.031 -2.105 1 97.06 128 ARG B O 1
ATOM 2404 N N . GLU B 1 129 ? -6.609 -13.797 -1.129 1 97.25 129 GLU B N 1
ATOM 2405 C CA . GLU B 1 129 ? -7.117 -14.305 -2.4 1 97.25 129 GLU B CA 1
ATOM 2406 C C . GLU B 1 129 ? -7.824 -13.211 -3.193 1 97.25 129 GLU B C 1
ATOM 2408 O O . GLU B 1 129 ? -8.641 -12.469 -2.645 1 97.25 129 GLU B O 1
ATOM 2413 N N . ASN B 1 130 ? -7.465 -13.07 -4.473 1 96.44 130 ASN B N 1
ATOM 2414 C CA . ASN B 1 130 ? -8.039 -12.141 -5.43 1 96.44 130 ASN B CA 1
ATOM 2415 C C . ASN B 1 130 ? -7.59 -10.703 -5.164 1 96.44 130 ASN B C 1
ATOM 2417 O O . ASN B 1 130 ? -8.227 -9.75 -5.617 1 96.44 130 ASN B O 1
ATOM 2421 N N . GLU B 1 131 ? -6.594 -10.516 -4.371 1 96.75 131 GLU B N 1
ATOM 2422 C CA . GLU B 1 131 ? -5.934 -9.227 -4.207 1 96.75 131 GLU B CA 1
ATOM 2423 C C . GLU B 1 131 ? -4.551 -9.234 -4.852 1 96.75 131 GLU B C 1
ATOM 2425 O O . GLU B 1 131 ? -4.02 -10.297 -5.184 1 96.75 131 GLU B O 1
ATOM 2430 N N . LEU B 1 132 ? -4.051 -8 -5.086 1 97.69 132 LEU B N 1
ATOM 2431 C CA . LEU B 1 132 ? -2.734 -7.906 -5.711 1 97.69 132 LEU B CA 1
ATOM 2432 C C . LEU B 1 132 ? -1.931 -6.758 -5.109 1 97.69 132 LEU B C 1
ATOM 2434 O O . LEU B 1 132 ? -2.486 -5.898 -4.418 1 97.69 132 LEU B O 1
ATOM 2438 N N . ALA B 1 133 ? -0.646 -6.809 -5.27 1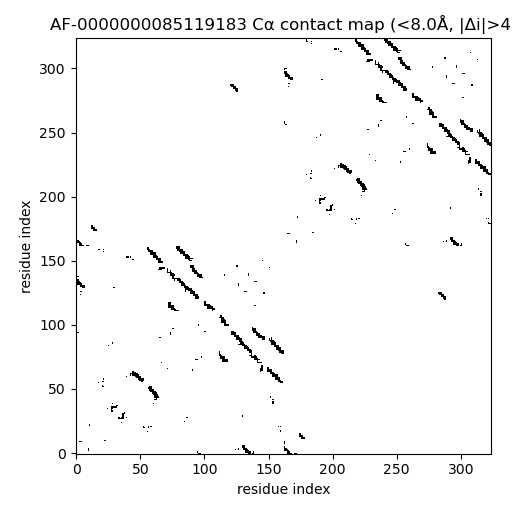 97.75 133 ALA B N 1
ATOM 2439 C CA . ALA B 1 133 ? 0.301 -5.742 -4.957 1 97.75 133 ALA B CA 1
ATOM 2440 C C . ALA B 1 133 ? 1.177 -5.414 -6.16 1 97.75 133 ALA B C 1
ATOM 2442 O O . ALA B 1 133 ? 1.582 -6.312 -6.902 1 97.75 133 ALA B O 1
ATOM 2443 N N . ILE B 1 134 ? 1.42 -4.18 -6.359 1 97.06 134 ILE B N 1
ATOM 2444 C CA . ILE B 1 134 ? 2.27 -3.709 -7.449 1 97.06 134 ILE B CA 1
ATOM 2445 C C . ILE B 1 134 ? 3.543 -3.086 -6.879 1 97.06 134 ILE B C 1
ATOM 2447 O O . ILE B 1 134 ? 3.477 -2.18 -6.043 1 97.06 134 ILE B O 1
ATOM 2451 N N . PHE B 1 135 ? 4.691 -3.586 -7.359 1 97.25 135 PHE B N 1
ATOM 2452 C CA . PHE B 1 135 ? 5.988 -3.098 -6.902 1 97.25 135 PHE B CA 1
ATOM 2453 C C . PHE B 1 135 ? 6.789 -2.516 -8.062 1 97.25 135 PHE B C 1
ATOM 2455 O O . PHE B 1 135 ? 7.055 -3.205 -9.047 1 97.25 135 PHE B O 1
ATOM 2462 N N . TYR B 1 136 ? 7.195 -1.254 -7.926 1 95.44 136 TYR B N 1
ATOM 2463 C CA . TYR B 1 136 ? 8.023 -0.541 -8.891 1 95.44 136 TYR B CA 1
ATOM 2464 C C . TYR B 1 136 ? 9.508 -0.708 -8.57 1 95.44 136 TYR B C 1
ATOM 2466 O O . TYR B 1 136 ? 9.859 -1.289 -7.543 1 95.44 136 TYR B O 1
ATOM 2474 N N . PRO B 1 137 ? 10.383 -0.215 -9.477 1 95.38 137 PRO B N 1
ATOM 2475 C CA . PRO B 1 137 ? 11.82 -0.447 -9.312 1 95.38 137 PRO B CA 1
ATOM 2476 C C . PRO B 1 137 ? 12.352 0.095 -7.988 1 95.38 137 PRO B C 1
ATOM 2478 O O . PRO B 1 137 ? 13.336 -0.424 -7.457 1 95.38 137 PRO B O 1
ATOM 2481 N N . SER B 1 138 ? 11.734 1.081 -7.438 1 94.5 138 SER B N 1
ATOM 2482 C CA . SER B 1 138 ? 12.203 1.644 -6.172 1 94.5 138 SER B CA 1
ATOM 2483 C C . SER B 1 138 ? 11.727 0.81 -4.988 1 94.5 138 SER B C 1
ATOM 2485 O O . SER B 1 138 ? 12.164 1.024 -3.855 1 94.5 138 SER B O 1
ATOM 2487 N N . ASP B 1 139 ? 10.859 -0.158 -5.25 1 96.19 139 ASP B N 1
ATOM 2488 C CA . ASP B 1 139 ? 10.242 -0.945 -4.188 1 96.19 139 ASP B CA 1
ATOM 2489 C C . ASP B 1 139 ? 10.93 -2.303 -4.039 1 96.19 139 ASP B C 1
ATOM 2491 O O . ASP B 1 139 ? 10.609 -3.244 -4.77 1 96.19 139 ASP B O 1
ATOM 2495 N N . ALA B 1 140 ? 11.844 -2.346 -3.053 1 97.75 140 ALA B N 1
ATOM 2496 C CA . ALA B 1 140 ? 12.227 -3.691 -2.633 1 97.75 140 ALA B CA 1
ATOM 2497 C C . ALA B 1 140 ? 11.078 -4.391 -1.912 1 97.75 140 ALA B C 1
ATOM 2499 O O . ALA B 1 140 ? 10.383 -3.781 -1.1 1 97.75 140 ALA B O 1
ATOM 2500 N N . HIS B 1 141 ? 10.828 -5.621 -2.287 1 98.5 141 HIS B N 1
ATOM 2501 C CA . HIS B 1 141 ? 9.727 -6.344 -1.675 1 98.5 141 HIS B CA 1
ATOM 2502 C C . HIS B 1 141 ? 10.156 -7.734 -1.221 1 98.5 141 HIS B C 1
ATOM 2504 O O . HIS B 1 141 ? 11.102 -8.305 -1.77 1 98.5 141 HIS B O 1
ATOM 2510 N N . MET B 1 142 ? 9.578 -8.234 -0.17 1 98.31 142 MET B N 1
ATOM 2511 C CA . MET B 1 142 ? 9.773 -9.562 0.401 1 98.31 142 MET B CA 1
ATOM 2512 C C . MET B 1 142 ? 8.453 -10.32 0.486 1 98.31 142 MET B C 1
ATOM 2514 O O . MET B 1 142 ? 7.707 -10.164 1.454 1 98.31 142 MET B O 1
ATOM 2518 N N . PRO B 1 143 ? 8.172 -11.109 -0.606 1 98.06 143 PRO B N 1
ATOM 2519 C CA . PRO B 1 143 ? 6.934 -11.898 -0.623 1 98.06 143 PRO B CA 1
ATOM 2520 C C . PRO B 1 143 ? 7.074 -13.219 0.128 1 98.06 143 PRO B C 1
ATOM 2522 O O . PRO B 1 143 ? 8.094 -13.469 0.772 1 98.06 143 PRO B O 1
ATOM 2525 N N . CYS B 1 144 ? 6.039 -14.023 0.177 1 98.38 144 CYS B N 1
ATOM 2526 C CA . CYS B 1 144 ? 6.008 -15.438 0.551 1 98.38 144 CYS B CA 1
ATOM 2527 C C . CYS B 1 144 ? 5.953 -15.594 2.066 1 98.38 144 CYS B C 1
ATOM 2529 O O . CYS B 1 144 ? 6.051 -16.719 2.58 1 98.38 144 CYS B O 1
ATOM 2531 N N . LEU B 1 145 ? 5.797 -14.492 2.777 1 98.44 145 LEU B N 1
ATOM 2532 C CA . LEU B 1 145 ? 5.785 -14.578 4.234 1 98.44 145 LEU B CA 1
ATOM 2533 C C . LEU B 1 145 ? 4.469 -15.172 4.73 1 98.44 145 LEU B C 1
ATOM 2535 O O . LEU B 1 145 ? 3.395 -14.773 4.277 1 98.44 145 LEU B O 1
ATOM 2539 N N . LYS B 1 146 ? 4.57 -16.047 5.656 1 98.12 146 LYS B N 1
ATOM 2540 C CA . LYS B 1 146 ? 3.365 -16.594 6.266 1 98.12 146 LYS B CA 1
ATOM 2541 C C . LYS B 1 146 ? 2.65 -15.555 7.121 1 98.12 146 LYS B C 1
ATOM 2543 O O . LYS B 1 146 ? 3.279 -14.625 7.633 1 98.12 146 LYS B O 1
ATOM 2548 N N . VAL B 1 147 ? 1.37 -15.727 7.336 1 96.56 147 VAL B N 1
ATOM 2549 C CA . VAL B 1 147 ? 0.604 -14.883 8.25 1 96.56 147 VAL B CA 1
ATOM 2550 C C . VAL B 1 147 ? 0.697 -15.445 9.664 1 96.56 147 VAL B C 1
ATOM 2552 O O . VAL B 1 147 ? 1.411 -14.898 10.508 1 96.56 147 VAL B O 1
ATOM 2555 N N . ASP B 1 148 ? 0.065 -16.547 9.969 1 94.62 148 ASP B N 1
ATOM 2556 C CA . ASP B 1 148 ? 0.114 -17.219 11.266 1 94.62 148 ASP B CA 1
ATOM 2557 C C . ASP B 1 148 ? 0.832 -18.562 11.172 1 94.62 148 ASP B C 1
ATOM 2559 O O . ASP B 1 148 ? 1.675 -18.875 12.016 1 94.62 148 ASP B O 1
ATOM 2563 N N . LYS B 1 149 ? 0.477 -19.266 10.148 1 96.38 149 LYS B N 1
ATOM 2564 C CA . LYS B 1 149 ? 1.063 -20.578 9.883 1 96.38 149 LYS B CA 1
ATOM 2565 C C . LYS B 1 149 ? 1.438 -20.719 8.406 1 96.38 149 LYS B C 1
ATOM 2567 O O . LYS B 1 149 ? 0.984 -19.938 7.566 1 96.38 149 LYS B O 1
ATOM 2572 N N . ASN B 1 150 ? 2.283 -21.719 8.188 1 97.75 150 ASN B N 1
ATOM 2573 C CA . ASN B 1 150 ? 2.605 -22.031 6.801 1 97.75 150 ASN B CA 1
ATOM 2574 C C . ASN B 1 150 ? 1.387 -22.547 6.047 1 97.75 150 ASN B C 1
ATOM 2576 O O . ASN B 1 150 ? 0.63 -23.359 6.57 1 97.75 150 ASN B O 1
ATOM 2580 N N . GLU B 1 151 ? 1.2 -22.031 4.887 1 97.56 151 GLU B N 1
ATOM 2581 C CA . GLU B 1 151 ? 0.063 -22.469 4.086 1 97.56 151 GLU B CA 1
ATOM 2582 C C . GLU B 1 151 ? 0.404 -22.469 2.598 1 97.56 151 GLU B C 1
ATOM 2584 O O . GLU B 1 151 ? 1.356 -21.812 2.176 1 97.56 151 GLU B O 1
ATOM 2589 N N . LYS B 1 152 ? -0.381 -23.266 1.875 1 98.44 152 LYS B N 1
ATOM 2590 C CA . LYS B 1 152 ? -0.237 -23.297 0.423 1 98.44 152 LYS B CA 1
ATOM 2591 C C . LYS B 1 152 ? -0.658 -21.969 -0.198 1 98.44 152 LYS B C 1
ATOM 2593 O O . LYS B 1 152 ? -1.702 -21.406 0.153 1 98.44 152 LYS B O 1
ATOM 2598 N N . ILE B 1 153 ? 0.179 -21.422 -1.06 1 98.69 153 ILE B N 1
ATOM 2599 C CA . ILE B 1 153 ? -0.096 -20.203 -1.826 1 98.69 153 ILE B CA 1
ATOM 2600 C C . ILE B 1 153 ? -0.042 -20.516 -3.32 1 98.69 153 ILE B C 1
ATOM 2602 O O . ILE B 1 153 ? 0.85 -21.234 -3.779 1 98.69 153 ILE B O 1
ATOM 2606 N N . ILE B 1 154 ? -1.037 -20.109 -4.062 1 98.81 154 ILE B N 1
ATOM 2607 C CA . ILE B 1 154 ? -0.968 -20.062 -5.516 1 98.81 154 ILE B CA 1
ATOM 2608 C C . ILE B 1 154 ? -1.028 -18.609 -5.992 1 98.81 154 ILE B C 1
ATOM 2610 O O . ILE B 1 154 ? -1.965 -17.891 -5.66 1 98.81 154 ILE B O 1
ATOM 2614 N N . LYS B 1 155 ? 0.026 -18.141 -6.703 1 98.62 155 LYS B N 1
ATOM 2615 C CA . LYS B 1 155 ? -0.023 -16.766 -7.168 1 98.62 155 LYS B CA 1
ATOM 2616 C C . LYS B 1 155 ? 0.507 -16.641 -8.594 1 98.62 155 LYS B C 1
ATOM 2618 O O . LYS B 1 155 ? 1.135 -17.562 -9.109 1 98.62 155 LYS B O 1
ATOM 2623 N N . ALA B 1 156 ? 0.141 -15.594 -9.242 1 98.81 156 ALA B N 1
ATOM 2624 C CA . ALA B 1 156 ? 0.665 -15.164 -10.539 1 98.81 156 ALA B CA 1
ATOM 2625 C C . ALA B 1 156 ? 1.445 -13.859 -10.406 1 98.81 156 ALA B C 1
ATOM 2627 O O . ALA B 1 156 ? 0.912 -12.852 -9.93 1 98.81 156 ALA B O 1
ATOM 2628 N N . VAL B 1 157 ? 2.701 -13.891 -10.742 1 98.81 157 VAL B N 1
ATOM 2629 C CA . VAL B 1 157 ? 3.529 -12.688 -10.758 1 98.81 157 VAL B CA 1
ATOM 2630 C C . VAL B 1 157 ? 3.672 -12.172 -12.188 1 98.81 157 VAL B C 1
ATOM 2632 O O . VAL B 1 157 ? 4.309 -12.82 -13.023 1 98.81 157 VAL B O 1
ATOM 2635 N N . PHE B 1 158 ? 3.082 -11.062 -12.469 1 98.75 158 PHE B N 1
ATOM 2636 C CA . PHE B 1 158 ? 3.217 -10.43 -13.773 1 98.75 158 PHE B CA 1
ATOM 2637 C C . PHE B 1 158 ? 4.438 -9.523 -13.812 1 98.75 158 PHE B C 1
ATOM 2639 O O . PHE B 1 158 ? 4.602 -8.656 -12.945 1 98.75 158 PHE B O 1
ATOM 2646 N N . LYS B 1 159 ? 5.273 -9.773 -14.75 1 98.62 159 LYS B N 1
ATOM 2647 C CA . LYS B 1 159 ? 6.422 -8.922 -15.047 1 98.62 159 LYS B CA 1
ATOM 2648 C C . LYS B 1 159 ? 6.133 -7.996 -16.219 1 98.62 159 LYS B C 1
ATOM 2650 O O . LYS B 1 159 ? 5.965 -8.461 -17.359 1 98.62 159 LYS B O 1
ATOM 2655 N N . VAL B 1 160 ? 5.996 -6.754 -15.938 1 98.12 160 VAL B N 1
ATOM 2656 C CA . VAL B 1 160 ? 5.684 -5.758 -16.953 1 98.12 160 VAL B CA 1
ATOM 2657 C C . VAL B 1 160 ? 6.914 -4.895 -17.234 1 98.12 160 VAL B C 1
ATOM 2659 O O . VAL B 1 160 ? 7.41 -4.211 -16.328 1 98.12 160 VAL B O 1
ATOM 2662 N N . ALA B 1 161 ? 7.352 -4.91 -18.453 1 97.75 161 ALA B N 1
ATOM 2663 C CA . ALA B 1 161 ? 8.562 -4.184 -18.828 1 97.75 161 ALA B CA 1
ATOM 2664 C C . ALA B 1 161 ? 8.383 -2.68 -18.625 1 97.75 161 ALA B C 1
ATOM 2666 O O . ALA B 1 161 ? 7.316 -2.131 -18.922 1 97.75 161 ALA B O 1
ATOM 2667 N N . ILE B 1 162 ? 9.398 -1.993 -18.109 1 94.06 162 ILE B N 1
ATOM 2668 C CA . ILE B 1 162 ? 9.375 -0.557 -17.844 1 94.06 162 ILE B CA 1
ATOM 2669 C C . ILE B 1 162 ? 9.672 0.204 -19.141 1 94.06 162 ILE B C 1
ATOM 2671 O O . ILE B 1 162 ? 10.57 -0.172 -19.891 1 94.06 162 ILE B O 1
#

Secondary structure (DSSP, 8-state):
-EEEEEHHHHHHHB--GGGHHHHHHHHHHH-TTSHHHHHHHTPPTT-EEEEEEETTEEEEEEEEE-B-GGG--EEE-SSEEEEEEEEES-EEEEEEEGGGS-EEEEEETTTTEEEE---TT-EEEEE-TTEEEEE-TTEEEEEEE-SSS--EEEEEEEEEE-/-EEEEEHHHHHHHB--GGGHHHHHHHHHHH-TTSHHHHHHHTPPTT-EEEEEEETTEEEEEEEEE-B-GGG--EEE-SSEEEEEEEEES-EEEEEEEGGGS-EEEEEETTTTEEEE---SS-EEEEE-TTEEEEE-TTEEEEEEE-SSS--EEEEEEEEEE-

Nearest PDB structures (foldseek):
  4tsd-assembly1_A  TM=9.281E-01  e=1.461E-15  Helicobacter pylori 26695
  1s4c-assembly2_B  TM=8.299E-01  e=2.240E-10  Haemophilus influenzae
  4diq-assembly1_B  TM=6.561E-01  e=2.200E-03  Homo sapiens
  4e4h-assembly1_D  TM=6.176E-01  e=1.282E-03  Homo sapiens
  4cco-assembly1_B-2  TM=5.939E-01  e=1.353E-03  Homo sapiens

Radius of gyration: 19.91 Å; Cα contacts (8 Å, |Δi|>4): 805; chains: 2; bounding box: 48×58×48 Å

Solvent-accessible surface area (backbone atoms only — not comparable to full-atom values): 16608 Å² total; per-residue (Å²): 68,42,37,36,31,41,51,83,57,47,66,74,56,42,72,54,80,80,46,49,68,56,53,54,50,50,52,35,52,70,32,82,86,33,67,61,20,53,52,61,72,66,57,48,74,74,42,72,48,77,46,78,75,54,98,50,31,35,34,40,38,36,23,41,65,28,36,59,66,91,80,51,51,26,34,32,30,75,54,35,33,40,37,42,34,26,68,35,46,63,33,28,33,34,40,39,50,48,90,80,46,52,77,72,37,72,73,34,80,93,72,41,36,28,34,30,48,84,70,91,86,47,22,39,37,62,44,39,56,58,17,32,38,40,35,39,54,55,19,19,36,24,62,54,20,35,73,89,56,72,40,66,34,31,33,38,38,31,40,29,55,113,69,43,38,38,30,42,50,82,57,48,65,74,54,41,73,54,81,80,46,49,67,57,54,54,49,50,52,36,53,71,32,82,86,33,69,61,21,53,53,60,72,66,58,47,73,74,42,72,47,77,46,77,76,55,98,50,31,34,33,40,39,35,23,41,64,30,36,58,67,90,81,51,52,27,34,33,29,75,55,35,32,39,38,42,34,28,68,38,44,64,32,28,34,34,38,39,52,48,90,78,47,53,76,72,38,73,75,34,79,92,73,40,37,28,33,30,47,84,70,91,86,48,22,39,38,64,43,39,55,60,16,32,37,39,35,38,54,55,20,19,35,24,63,54,22,35,72,91,56,72,40,66,34,31,33,39,39,31,38,30,56,112

Foldseek 3Di:
DKDKDFLVVVVVVDDDPLCVQVSVLLVLCVDCPHPSVVVLVPDDAPDWDWADSDPFKIKTKHKHKFDAPVPWWWKAFAFWKKKKAWAADKWKKWKDFPVVWAWPADQDPVVRMTTTGDDDPTDIDIAHHNMIMIAHRRITMIIRHHDPDIDMTIIMIMTGGD/DKDKDFLVVVVVVDDDPLCVQVSVLLVLCVDCPHPSVVVLVPDDAPDWDWADRDPFKIKTKHKHKFDAPVPWFWKAFAFWKKKKAWAADKWKKWKDFPVVWAWPADQDPVVRMTTTGDDDPTDIDIAHHNMIMIAHRRITMIIRHHDPDIDMTIIMIMTGGD

Sequence (324 aa):
MAIFGKYEDIKNQINNPKFEKAFSYIQKLQDKSSKEYKSLENIKIGDCNKIVLDESCFVLEQAYVSKDKKDCFFESHKKYIDIQYIFYGTEIMEVENINNLEIIQEYNESLDYAKHAQFINSSSLLIRENELAIFYPSDAHMPCLKVDKNEKIIKAVFKVAIMAIFGKYEDIKNQINNPKFEKAFSYIQKLQDKSSKEYKSLENIKIGDCNKIVLDESCFVLEQAYVSKDKKDCFFESHKKYIDIQYIFYGTEIMEVENINNLEIIQEYNESLDYAKHAQFINSSSLLIRENELAIFYPSDAHMPCLKVDKNEKIIKAVFKVAI

Organism: Aliarcobacter butzleri (strain RM4018) (NCBI:txid367737)

pLDDT: mean 96.18, std 4.07, range [65.69, 98.81]